Protein AF-V4Y1R9-F1 (afdb_monomer_lite)

Foldseek 3Di:
DDDDDDDDDPDDDDDDDDDPPPPPDPPQDKDKDKDKDWAFDDPPDQKDKDFFPQQVVQWDWDDADDRGTIITMGIDMSDGAQDKDKGWLGMKMWRLAAEPPGAKDWDAAEDDCSQWDDPPVPDPDPDPTFGKFKAWRVPRQTRYHSVSTDIFGHHNHNDDIGMTGIMIITHHYDPPDPDPPPPPDDD

Secondary structure (DSSP, 8-state):
-----S-S---------S--S--------EEEEEEEEEEE--TT-SEEEEE-SS-TTTEEEEPPPTTSEEEEEEEEEEEETT-EEEEEEEEEEEE--BSTTPPPEEE-B---GGG-S---TT-SSS-----EEEEETTT--B-BSGGG-EEE--BSSTT--EEEEEEEEEE-PPPP-----------

Sequence (187 aa):
MKRRALLAGVGLSTVGVGAAFGSGAFTTVSADRSVELEVKSDADARIGFEPGSGASQIIETTDGNGDAASVIKLTQSDLNEQAKTSFLNALTITNNGTGNSAPNVDLYIEDNDLLGGTWDSANSGEGTDDILDFQTNSDSASIVGSSNSISLNSGVTETTPETALISMSSSISKPAETKPRSRESRR

Structure (mmCIF, N/CA/C/O backbone):
data_AF-V4Y1R9-F1
#
_entry.id   AF-V4Y1R9-F1
#
loop_
_atom_site.group_PDB
_atom_site.id
_atom_site.type_symbol
_atom_site.label_atom_id
_atom_site.label_alt_id
_atom_site.label_comp_id
_atom_site.label_asym_id
_atom_site.label_entity_id
_atom_site.label_seq_id
_atom_site.pdbx_PDB_ins_code
_atom_site.Cartn_x
_atom_site.Cartn_y
_atom_site.Cartn_z
_atom_site.occupancy
_atom_site.B_iso_or_equiv
_atom_site.auth_seq_id
_atom_site.auth_comp_id
_atom_site.auth_asym_id
_atom_site.auth_atom_id
_atom_site.pdbx_PDB_model_num
ATOM 1 N N . MET A 1 1 ? -71.279 -8.788 65.621 1.00 39.81 1 MET A N 1
ATOM 2 C CA . MET A 1 1 ? -70.389 -9.931 65.927 1.00 39.81 1 MET A CA 1
ATOM 3 C C . MET A 1 1 ? -69.725 -10.395 64.634 1.00 39.81 1 MET A C 1
ATOM 5 O O . MET A 1 1 ? -70.449 -10.614 63.680 1.00 39.81 1 MET A O 1
ATOM 9 N N . LYS A 1 2 ? -68.378 -10.459 64.611 1.00 46.78 2 LYS A N 1
ATOM 10 C CA . LYS A 1 2 ? -67.506 -11.482 63.969 1.00 46.78 2 LYS A CA 1
ATOM 11 C C . LYS A 1 2 ? -68.156 -12.274 62.805 1.00 46.78 2 LYS A C 1
ATOM 13 O O . LYS A 1 2 ? -69.110 -12.989 63.058 1.00 46.78 2 LYS A O 1
ATOM 18 N N . ARG A 1 3 ? -67.656 -12.334 61.564 1.00 51.62 3 ARG A N 1
ATOM 19 C CA . ARG A 1 3 ? -66.276 -12.422 61.039 1.00 51.62 3 ARG A CA 1
ATOM 20 C C . ARG A 1 3 ? -66.349 -12.414 59.497 1.00 51.62 3 ARG A C 1
ATOM 22 O O . ARG A 1 3 ? -67.333 -12.912 58.963 1.00 51.62 3 ARG A O 1
ATOM 29 N N . ARG A 1 4 ? -65.231 -12.043 58.851 1.00 62.19 4 ARG A N 1
ATOM 30 C CA . ARG A 1 4 ? -64.873 -12.174 57.414 1.00 62.19 4 ARG A CA 1
ATOM 31 C C . ARG A 1 4 ? -64.988 -10.886 56.597 1.00 62.19 4 ARG A C 1
ATOM 33 O O . ARG A 1 4 ? -65.759 -10.794 55.654 1.00 62.19 4 ARG A O 1
ATOM 40 N N . ALA A 1 5 ? -64.128 -9.932 56.921 1.00 50.59 5 ALA A N 1
ATOM 41 C CA . ALA A 1 5 ? -63.609 -9.013 55.926 1.00 50.59 5 ALA A CA 1
ATOM 42 C C . ALA A 1 5 ? -62.117 -8.810 56.197 1.00 50.59 5 ALA A C 1
ATOM 44 O O . ALA A 1 5 ? -61.739 -8.554 57.337 1.00 50.59 5 ALA A O 1
ATOM 45 N N . LEU A 1 6 ? -61.349 -8.874 55.108 1.00 52.53 6 LEU A N 1
ATOM 46 C CA . LEU A 1 6 ? -60.152 -8.071 54.875 1.00 52.53 6 LEU A CA 1
ATOM 47 C C . LEU A 1 6 ? -58.845 -8.508 55.578 1.00 52.53 6 LEU A C 1
ATOM 49 O O . LEU A 1 6 ? -58.793 -8.690 56.787 1.00 52.53 6 LEU A O 1
ATOM 53 N N . LEU A 1 7 ? -57.774 -8.554 54.775 1.00 53.12 7 LEU A N 1
ATOM 54 C CA . LEU A 1 7 ? -56.346 -8.575 55.143 1.00 53.12 7 LEU A CA 1
ATOM 55 C C . LEU A 1 7 ? -55.711 -9.911 55.567 1.00 53.12 7 LEU A C 1
ATOM 57 O O . LEU A 1 7 ? -55.453 -10.158 56.739 1.00 53.12 7 LEU A O 1
ATOM 61 N N . ALA A 1 8 ? -55.293 -10.698 54.574 1.00 52.81 8 ALA A N 1
ATOM 62 C CA . ALA A 1 8 ? -54.092 -11.529 54.681 1.00 52.81 8 ALA A CA 1
ATOM 63 C C . ALA A 1 8 ? -53.496 -11.709 53.278 1.00 52.81 8 ALA A C 1
ATOM 65 O O . ALA A 1 8 ? -54.011 -12.492 52.486 1.00 52.81 8 ALA A O 1
ATOM 66 N N . GLY A 1 9 ? -52.455 -10.942 52.943 1.00 48.12 9 GLY A N 1
ATOM 67 C CA . GLY A 1 9 ? -51.719 -11.158 51.694 1.00 48.12 9 GLY A CA 1
ATOM 68 C C . GLY A 1 9 ? -50.892 -9.990 51.163 1.00 48.12 9 GLY A C 1
ATOM 69 O O . GLY A 1 9 ? -50.140 -10.194 50.222 1.00 48.12 9 GLY A O 1
ATOM 70 N N . VAL A 1 10 ? -50.971 -8.791 51.752 1.00 54.53 10 VAL A N 1
ATOM 71 C CA . VAL A 1 10 ? -49.979 -7.729 51.500 1.00 54.53 10 VAL A CA 1
ATOM 72 C C . VAL A 1 10 ? -48.863 -7.894 52.527 1.00 54.53 10 VAL A C 1
ATOM 74 O O . VAL A 1 10 ? -48.849 -7.259 53.579 1.00 54.53 10 VAL A O 1
ATOM 77 N N . GLY A 1 11 ? -47.979 -8.852 52.254 1.00 46.16 11 GLY A N 1
ATOM 78 C CA . GLY A 1 11 ? -46.733 -9.026 52.988 1.00 46.16 11 GLY A CA 1
ATOM 79 C C . GLY A 1 11 ? -45.725 -7.975 52.540 1.00 46.16 11 GLY A C 1
ATOM 80 O O . GLY A 1 11 ? -45.149 -8.078 51.463 1.00 46.16 11 GLY A O 1
ATOM 81 N N . LEU A 1 12 ? -45.533 -6.962 53.379 1.00 53.47 12 LEU A N 1
ATOM 82 C CA . LEU A 1 12 ? -44.406 -6.039 53.345 1.00 53.47 12 LEU A CA 1
ATOM 83 C C . LEU A 1 12 ? -43.094 -6.815 53.534 1.00 53.47 12 LEU A C 1
ATOM 85 O O . LEU A 1 12 ? -42.708 -7.113 54.661 1.00 53.47 12 LEU A O 1
ATOM 89 N N . SER A 1 13 ? -42.370 -7.074 52.448 1.00 51.50 13 SER A N 1
ATOM 90 C CA . SER A 1 13 ? -40.913 -7.214 52.498 1.00 51.50 13 SER A CA 1
ATOM 91 C C . SER A 1 13 ? -40.285 -6.102 51.668 1.00 51.50 13 SER A C 1
ATOM 93 O O . SER A 1 13 ? -40.094 -6.215 50.463 1.00 51.50 13 SER A O 1
ATOM 95 N N . THR A 1 14 ? -40.059 -4.996 52.375 1.00 56.66 14 THR A N 1
ATOM 96 C CA . THR A 1 14 ? -38.822 -4.207 52.363 1.00 56.66 14 THR A CA 1
ATOM 97 C C . THR A 1 14 ? -38.190 -3.891 51.007 1.00 56.66 14 THR A C 1
ATOM 99 O O . THR A 1 14 ? -37.521 -4.723 50.406 1.00 56.66 14 THR A O 1
ATOM 102 N N . VAL A 1 15 ? -38.317 -2.615 50.628 1.00 52.47 15 VAL A N 1
ATOM 103 C CA . VAL A 1 15 ? -37.261 -1.765 50.053 1.00 52.47 15 VAL A CA 1
ATOM 104 C C . VAL A 1 15 ? -35.915 -2.491 49.921 1.00 52.47 15 VAL A C 1
ATOM 106 O O . VAL A 1 15 ? -35.149 -2.592 50.877 1.00 52.47 15 VAL A O 1
ATOM 109 N N . GLY A 1 16 ? -35.646 -2.986 48.718 1.00 45.03 16 GLY A N 1
ATOM 110 C CA . GLY A 1 16 ? -34.354 -3.495 48.284 1.00 45.03 16 GLY A CA 1
ATOM 111 C C . GLY A 1 16 ? -33.964 -2.747 47.020 1.00 45.03 16 GLY A C 1
ATOM 112 O O . GLY A 1 16 ? -34.357 -3.144 45.934 1.00 45.03 16 GLY A O 1
ATOM 113 N N . VAL A 1 17 ? -33.311 -1.604 47.228 1.00 45.78 17 VAL A N 1
ATOM 114 C CA . VAL A 1 17 ? -32.266 -0.982 46.399 1.00 45.78 17 VAL A CA 1
ATOM 115 C C . VAL A 1 17 ? -32.351 -1.247 44.886 1.00 45.78 17 VAL A C 1
ATOM 117 O O . VAL A 1 17 ? -32.144 -2.358 44.410 1.00 45.78 17 VAL A O 1
ATOM 120 N N . GLY A 1 18 ? -32.604 -0.174 44.130 1.00 49.88 18 GLY A N 1
ATOM 121 C CA . GLY A 1 18 ? -32.543 -0.167 42.671 1.00 49.88 18 GLY A CA 1
ATOM 122 C C . GLY A 1 18 ? -31.187 -0.602 42.097 1.00 49.88 18 GLY A C 1
ATOM 123 O O . GLY A 1 18 ? -30.213 -0.756 42.824 1.00 49.88 18 GLY A O 1
ATOM 124 N N . ALA A 1 19 ? -31.158 -0.730 40.766 1.00 45.31 19 ALA A N 1
ATOM 125 C CA . ALA A 1 19 ? -30.024 -1.124 39.910 1.00 45.31 19 ALA A CA 1
ATOM 126 C C . ALA A 1 19 ? -29.977 -2.588 39.419 1.00 45.31 19 ALA A C 1
ATOM 128 O O . ALA A 1 19 ? -28.907 -3.096 39.110 1.00 45.31 19 ALA A O 1
ATOM 129 N N . ALA A 1 20 ? -31.123 -3.258 39.243 1.00 49.88 20 ALA A N 1
ATOM 130 C CA . ALA A 1 20 ? -31.177 -4.511 38.467 1.00 49.88 20 ALA A CA 1
ATOM 131 C C . ALA A 1 20 ? -31.472 -4.307 36.965 1.00 49.88 20 ALA A C 1
ATOM 133 O O . ALA A 1 20 ? -31.531 -5.274 36.213 1.00 49.88 20 ALA A O 1
ATOM 134 N N . PHE A 1 21 ? -31.604 -3.059 36.502 1.00 49.84 21 PHE A N 1
ATOM 135 C CA . PHE A 1 21 ? -31.320 -2.728 35.107 1.00 49.84 21 PHE A CA 1
ATOM 136 C C . PHE A 1 21 ? -29.832 -2.424 35.034 1.00 49.84 21 PHE A C 1
ATOM 138 O O . PHE A 1 21 ? -29.415 -1.269 35.076 1.00 49.84 21 PHE A O 1
ATOM 145 N N . GLY A 1 22 ? -29.031 -3.488 35.016 1.00 48.28 22 GLY A N 1
ATOM 146 C CA . GLY A 1 22 ? -27.652 -3.388 34.585 1.00 48.28 22 GLY A CA 1
ATOM 147 C C . GLY A 1 22 ? -27.678 -2.861 33.161 1.00 48.28 22 GLY A C 1
ATOM 148 O O . GLY A 1 22 ? -27.942 -3.607 32.222 1.00 48.28 22 GLY A O 1
ATOM 149 N N . SER A 1 23 ? -27.445 -1.561 33.014 1.00 55.16 23 SER A N 1
ATOM 150 C CA . SER A 1 23 ? -26.816 -0.993 31.838 1.00 55.16 23 SER A CA 1
ATOM 151 C C . SER A 1 23 ? -25.503 -1.753 31.665 1.00 55.16 23 SER A C 1
ATOM 153 O O . SER A 1 23 ? -24.480 -1.364 32.228 1.00 55.16 23 SER A O 1
ATOM 155 N N . GLY A 1 24 ? -25.568 -2.909 30.999 1.00 49.47 24 GLY A N 1
ATOM 156 C CA . GLY A 1 24 ? -24.407 -3.589 30.457 1.00 49.47 24 GLY A CA 1
ATOM 157 C C . GLY A 1 24 ? -23.759 -2.564 29.554 1.00 49.47 24 GLY A C 1
ATOM 158 O O . GLY A 1 24 ? -24.306 -2.229 28.507 1.00 49.47 24 GLY A O 1
ATOM 159 N N . ALA A 1 25 ? -22.729 -1.934 30.100 1.00 61.91 25 ALA A N 1
ATOM 160 C CA . ALA A 1 25 ? -22.097 -0.761 29.561 1.00 61.91 25 ALA A CA 1
ATOM 161 C C . ALA A 1 25 ? -21.809 -0.982 28.076 1.00 61.91 25 ALA A C 1
ATOM 163 O O . ALA A 1 25 ? -21.222 -1.998 27.705 1.00 61.91 25 ALA A O 1
ATOM 164 N N . PHE A 1 26 ? -22.174 -0.012 27.239 1.00 54.84 26 PHE A N 1
ATOM 165 C CA . PHE A 1 26 ? -21.430 0.216 26.010 1.00 54.84 26 PHE A CA 1
ATOM 166 C C . PHE A 1 26 ? -20.028 0.656 26.444 1.00 54.84 26 PHE A C 1
ATOM 168 O O . PHE A 1 26 ? -19.720 1.843 26.477 1.00 54.84 26 PHE A O 1
ATOM 175 N N . THR A 1 27 ? -19.198 -0.277 26.906 1.00 52.47 27 THR A N 1
ATOM 176 C CA . THR A 1 27 ? -17.758 -0.063 26.939 1.00 52.47 27 THR A CA 1
ATOM 177 C C . THR A 1 27 ? -17.342 -0.029 25.483 1.00 52.47 27 THR A C 1
ATOM 179 O O . THR A 1 27 ? -17.208 -1.067 24.846 1.00 52.47 27 THR A O 1
ATOM 182 N N . THR A 1 28 ? -17.249 1.179 24.933 1.00 51.00 28 THR A N 1
ATOM 183 C CA . THR A 1 28 ? -16.548 1.426 23.679 1.00 51.00 28 THR A CA 1
ATOM 184 C C . THR A 1 28 ? -15.082 1.167 23.971 1.00 51.00 28 THR A C 1
ATOM 186 O O . THR A 1 28 ? -14.427 1.981 24.623 1.00 51.00 28 THR A O 1
ATOM 189 N N . VAL A 1 29 ? -14.606 -0.010 23.595 1.00 55.34 29 VAL A N 1
ATOM 190 C CA . VAL A 1 29 ? -13.180 -0.286 23.572 1.00 55.34 29 VAL A CA 1
ATOM 191 C C . VAL A 1 29 ? -12.720 -0.036 22.144 1.00 55.34 29 VAL A C 1
ATOM 193 O O . VAL A 1 29 ? -13.349 -0.500 21.190 1.00 55.34 29 VAL A O 1
ATOM 196 N N . SER A 1 30 ? -11.699 0.802 22.024 1.00 60.34 30 SER A N 1
ATOM 197 C CA . SER A 1 30 ? -11.090 1.223 20.774 1.00 60.34 30 SER A CA 1
ATOM 198 C C . SER A 1 30 ? -9.718 0.585 20.621 1.00 60.34 30 SER A C 1
ATOM 200 O O . SER A 1 30 ? -8.999 0.404 21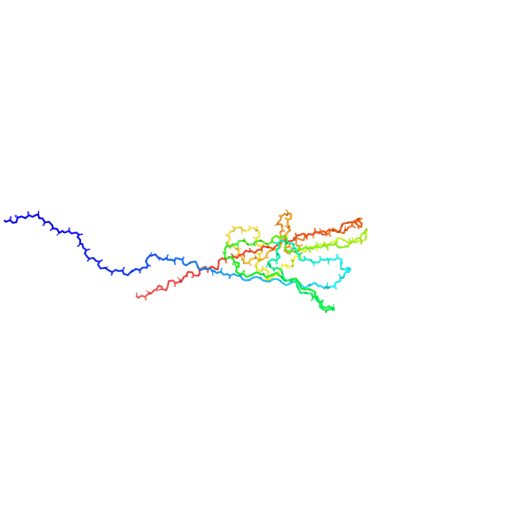.604 1.00 60.34 30 SER A O 1
ATOM 202 N N . ALA A 1 31 ? -9.346 0.275 19.381 1.00 66.81 31 ALA A N 1
ATOM 203 C CA . ALA A 1 31 ? -7.978 -0.081 19.032 1.00 66.81 31 ALA A CA 1
ATOM 204 C C . ALA A 1 31 ? -7.399 0.925 18.034 1.00 66.81 31 ALA A C 1
ATOM 206 O O . ALA A 1 31 ? -8.089 1.366 17.109 1.00 66.81 31 ALA A O 1
ATOM 207 N N . ASP A 1 32 ? -6.114 1.226 18.210 1.00 70.50 32 ASP A N 1
ATOM 208 C CA . ASP A 1 32 ? -5.331 2.073 17.315 1.00 70.50 32 ASP A CA 1
ATOM 209 C C . ASP A 1 32 ? -4.413 1.197 16.456 1.00 70.50 32 ASP A C 1
ATOM 211 O O . ASP A 1 32 ? -3.709 0.325 16.974 1.00 70.50 32 ASP A O 1
ATOM 215 N N . ARG A 1 33 ? -4.394 1.426 15.139 1.00 76.62 33 ARG A N 1
ATOM 216 C CA . ARG A 1 33 ? -3.474 0.761 14.202 1.00 76.62 33 ARG A CA 1
ATOM 217 C C . ARG A 1 33 ? -2.762 1.791 13.343 1.00 76.62 33 ARG A C 1
ATOM 219 O O . ARG A 1 33 ? -3.392 2.703 12.814 1.00 76.62 33 ARG A O 1
ATOM 226 N N . SER A 1 34 ? -1.450 1.618 13.206 1.00 75.38 34 SER A N 1
ATOM 227 C CA . SER A 1 34 ? -0.596 2.479 12.394 1.00 75.38 34 SER A CA 1
ATOM 228 C C . SER A 1 34 ? 0.362 1.632 11.568 1.00 75.38 34 SER A C 1
ATOM 230 O O . SER A 1 34 ? 1.023 0.749 12.110 1.00 75.38 34 SER A O 1
ATOM 232 N N . VAL A 1 35 ? 0.466 1.942 10.281 1.00 80.50 35 VAL A N 1
ATOM 233 C CA . VAL A 1 35 ? 1.484 1.411 9.368 1.00 80.50 35 VAL A CA 1
ATOM 234 C C . VAL A 1 35 ? 2.218 2.582 8.761 1.00 80.50 35 VAL A C 1
ATOM 236 O O . VAL A 1 35 ? 1.594 3.557 8.346 1.00 80.50 35 VAL A O 1
ATOM 239 N N . GLU A 1 36 ? 3.535 2.479 8.698 1.00 80.62 36 GLU A N 1
ATOM 240 C CA . GLU A 1 36 ? 4.391 3.484 8.088 1.00 80.62 36 GLU A CA 1
ATOM 241 C C . GLU A 1 36 ? 5.142 2.848 6.921 1.00 80.62 36 GLU A C 1
ATOM 243 O O . GLU A 1 36 ? 5.838 1.847 7.095 1.00 80.62 36 GLU A O 1
ATOM 248 N N . LEU A 1 37 ? 4.950 3.399 5.723 1.00 81.25 37 LEU A N 1
ATOM 249 C CA . LEU A 1 37 ? 5.649 2.990 4.514 1.00 81.25 37 LEU A CA 1
ATOM 250 C C . LEU A 1 37 ? 6.633 4.086 4.112 1.00 81.25 37 LEU A C 1
ATOM 252 O O . LEU A 1 37 ? 6.227 5.166 3.682 1.00 81.25 37 LEU A O 1
ATOM 256 N N . GLU A 1 38 ? 7.923 3.787 4.222 1.00 76.38 38 GLU A N 1
ATOM 257 C CA . GLU A 1 38 ? 8.993 4.654 3.734 1.00 76.38 38 GLU A CA 1
ATOM 258 C C . GLU A 1 38 ? 9.232 4.411 2.236 1.00 76.38 38 GLU A C 1
ATOM 260 O O . GLU A 1 38 ? 9.586 3.311 1.809 1.00 76.38 38 GLU A O 1
ATOM 265 N N . VAL A 1 39 ? 9.067 5.455 1.426 1.00 74.94 39 VAL A N 1
ATOM 266 C CA . VAL A 1 39 ? 9.227 5.439 -0.032 1.00 74.94 39 VAL A CA 1
ATOM 267 C C . VAL A 1 39 ? 10.309 6.436 -0.418 1.00 74.94 39 VAL A C 1
ATOM 269 O O . VAL A 1 39 ? 10.174 7.635 -0.202 1.00 74.94 39 VAL A O 1
ATOM 272 N N . LYS A 1 40 ? 11.408 5.982 -1.022 1.00 72.50 40 LYS A N 1
ATOM 273 C CA . LYS A 1 40 ? 12.420 6.921 -1.529 1.00 72.50 40 LYS A CA 1
ATOM 274 C C . LYS A 1 40 ? 11.856 7.721 -2.701 1.00 72.50 40 LYS A C 1
ATOM 276 O O . LYS A 1 40 ? 11.323 7.130 -3.635 1.00 72.50 40 LYS A O 1
ATOM 281 N N . SER A 1 41 ? 12.004 9.045 -2.645 1.00 64.56 41 SER A N 1
ATOM 282 C CA . SER A 1 41 ? 11.603 9.925 -3.741 1.00 64.56 41 SER A CA 1
ATOM 283 C C . SER A 1 41 ? 12.560 9.736 -4.918 1.00 64.56 41 SER A C 1
ATOM 285 O O . SER A 1 41 ? 13.725 10.127 -4.856 1.00 64.56 41 SER A O 1
ATOM 287 N N . ASP A 1 42 ? 12.079 9.075 -5.965 1.00 68.44 42 ASP A N 1
ATOM 288 C CA . ASP A 1 42 ? 12.785 8.878 -7.226 1.00 68.44 42 ASP A CA 1
ATOM 289 C C . ASP A 1 42 ? 11.762 9.000 -8.362 1.00 68.44 42 ASP A C 1
ATOM 291 O O . ASP A 1 42 ? 10.854 8.182 -8.500 1.00 68.44 42 ASP A O 1
ATOM 295 N N . ALA A 1 43 ? 11.878 10.071 -9.149 1.00 62.66 43 ALA A N 1
ATOM 296 C CA . ALA A 1 43 ? 10.951 10.362 -10.241 1.00 62.66 43 ALA A CA 1
ATOM 297 C C . ALA A 1 43 ? 11.028 9.325 -11.377 1.00 62.66 43 ALA A C 1
ATOM 299 O O . ALA A 1 43 ? 10.059 9.166 -12.116 1.00 62.66 43 ALA A O 1
ATOM 300 N N . ASP A 1 44 ? 12.146 8.599 -11.477 1.00 67.19 44 ASP A N 1
ATOM 301 C CA . ASP A 1 44 ? 12.364 7.511 -12.429 1.00 67.19 44 ASP A CA 1
ATOM 302 C C . ASP A 1 44 ? 12.206 6.132 -11.750 1.00 67.19 44 ASP A C 1
ATOM 304 O O . ASP A 1 44 ? 12.608 5.097 -12.299 1.00 67.19 44 ASP A O 1
ATOM 308 N N . ALA A 1 45 ? 11.601 6.092 -10.552 1.00 76.38 45 ALA A N 1
ATOM 309 C CA . ALA A 1 45 ? 11.373 4.860 -9.816 1.00 76.38 45 ALA A CA 1
ATOM 310 C C . ALA A 1 45 ? 10.545 3.878 -10.643 1.00 76.38 45 ALA A C 1
ATOM 312 O O . ALA A 1 45 ? 9.417 4.143 -11.073 1.00 76.38 45 ALA A O 1
ATOM 313 N N . ARG A 1 46 ? 11.089 2.671 -10.791 1.00 83.31 46 ARG A N 1
ATOM 314 C CA . ARG A 1 46 ? 10.410 1.585 -11.495 1.00 83.31 46 ARG A CA 1
ATOM 315 C C . ARG A 1 46 ? 9.138 1.127 -10.784 1.00 83.31 46 ARG A C 1
ATOM 317 O O . ARG A 1 46 ? 8.215 0.696 -11.462 1.00 83.31 46 ARG A O 1
ATOM 324 N N . ILE A 1 47 ? 9.086 1.217 -9.456 1.00 87.31 47 ILE A N 1
ATOM 325 C CA . ILE A 1 47 ? 7.873 0.972 -8.672 1.00 87.31 47 ILE A CA 1
ATOM 326 C C . ILE A 1 47 ? 7.484 2.270 -7.971 1.00 87.31 47 ILE A C 1
ATOM 328 O O . ILE A 1 47 ? 8.256 2.783 -7.165 1.00 87.31 47 ILE A O 1
ATOM 332 N N . GLY A 1 48 ? 6.297 2.782 -8.286 1.00 86.56 48 GLY A N 1
ATOM 333 C CA . GLY A 1 48 ? 5.694 3.929 -7.616 1.00 86.56 48 GLY A CA 1
ATOM 334 C C . GLY A 1 48 ? 4.710 3.484 -6.538 1.00 86.56 48 GLY A C 1
ATOM 335 O O . GLY A 1 48 ? 3.943 2.543 -6.752 1.00 86.56 48 GLY A O 1
ATOM 336 N N . PHE A 1 49 ? 4.722 4.183 -5.405 1.00 87.94 49 PHE A N 1
ATOM 337 C CA . PHE A 1 49 ? 3.767 4.020 -4.312 1.00 87.94 49 PHE A CA 1
ATOM 338 C C . PHE A 1 49 ? 3.043 5.341 -4.102 1.00 87.94 49 PHE A C 1
ATOM 340 O O . PHE A 1 49 ? 3.681 6.351 -3.825 1.00 87.94 49 PHE A O 1
ATOM 347 N N . GLU A 1 50 ? 1.721 5.320 -4.211 1.00 88.12 50 GLU A N 1
ATOM 348 C CA . GLU A 1 50 ? 0.886 6.512 -4.096 1.00 88.12 50 GLU A CA 1
ATOM 349 C C . GLU A 1 50 ? -0.318 6.238 -3.191 1.00 88.12 50 GLU A C 1
ATOM 351 O O . GLU A 1 50 ? -0.871 5.130 -3.222 1.00 88.12 50 GLU A O 1
ATOM 356 N N . PRO A 1 51 ? -0.791 7.233 -2.421 1.00 88.88 51 PRO A N 1
ATOM 357 C CA . PRO A 1 51 ? -2.066 7.142 -1.724 1.00 88.88 51 PRO A CA 1
ATOM 358 C C . PRO A 1 51 ? -3.186 6.705 -2.665 1.00 88.88 51 PRO A C 1
ATOM 360 O O . PRO A 1 51 ? -3.345 7.219 -3.775 1.00 88.88 51 PRO A O 1
ATOM 363 N N . GLY A 1 52 ? -3.995 5.752 -2.220 1.00 87.25 52 GLY A N 1
ATOM 364 C CA . GLY A 1 52 ? -5.206 5.385 -2.933 1.00 87.25 52 GLY A CA 1
ATOM 365 C C . GLY A 1 52 ? -6.347 6.373 -2.671 1.00 87.25 52 GLY A C 1
ATOM 366 O O . GLY A 1 52 ? -6.361 7.123 -1.694 1.00 87.25 52 GLY A O 1
ATOM 367 N N . SER A 1 53 ? -7.345 6.379 -3.555 1.00 88.94 53 SER A N 1
ATOM 368 C CA . SER A 1 53 ? -8.445 7.350 -3.504 1.00 88.94 53 SER A CA 1
ATOM 369 C C . SER A 1 53 ? -9.559 7.004 -2.509 1.00 88.94 53 SER A C 1
ATOM 371 O O . SER A 1 53 ? -10.476 7.802 -2.334 1.00 88.94 53 SER A O 1
ATOM 373 N N . GLY A 1 54 ? -9.562 5.798 -1.930 1.00 86.06 54 GLY A N 1
ATOM 374 C CA . GLY A 1 54 ? -10.697 5.294 -1.146 1.00 86.06 54 GLY A CA 1
ATOM 375 C C . GLY A 1 54 ? -10.513 5.332 0.371 1.00 86.06 54 GLY A C 1
ATOM 376 O O . GLY A 1 54 ? -11.482 5.116 1.098 1.00 86.06 54 GLY A O 1
ATOM 377 N N . ALA A 1 55 ? -9.307 5.640 0.854 1.00 86.62 55 ALA A N 1
ATOM 378 C CA . ALA A 1 55 ? -8.984 5.644 2.281 1.00 86.62 55 ALA A CA 1
ATOM 379 C C . ALA A 1 55 ? -8.343 6.960 2.753 1.00 86.62 55 ALA A C 1
ATOM 381 O O . ALA A 1 55 ? -7.561 6.974 3.699 1.00 86.62 55 ALA A O 1
ATOM 382 N N . SER A 1 56 ? -8.683 8.083 2.117 1.00 86.06 56 SER A N 1
ATOM 383 C CA . SER A 1 56 ? -8.087 9.395 2.412 1.00 86.06 56 SER A CA 1
ATOM 384 C C . SER A 1 56 ? -8.227 9.837 3.873 1.00 86.06 56 SER A C 1
ATOM 386 O O . SER A 1 56 ? -7.455 10.670 4.324 1.00 86.06 56 SER A O 1
ATOM 388 N N . GLN A 1 57 ? -9.203 9.308 4.619 1.00 83.56 57 GLN A N 1
ATOM 389 C CA . GLN A 1 57 ? -9.389 9.627 6.038 1.00 83.56 57 GLN A CA 1
ATOM 390 C C . GLN A 1 57 ? -8.354 8.985 6.975 1.00 83.56 57 GLN A C 1
ATOM 392 O O . GLN A 1 57 ? -8.282 9.389 8.129 1.00 83.56 57 GLN A O 1
ATOM 397 N N . ILE A 1 58 ? -7.594 7.995 6.496 1.00 82.75 58 ILE A N 1
ATOM 398 C CA . ILE A 1 58 ? -6.578 7.288 7.292 1.00 82.75 58 ILE A CA 1
ATOM 399 C C . ILE A 1 58 ? -5.164 7.448 6.742 1.00 82.75 58 ILE A C 1
ATOM 401 O O . ILE A 1 58 ? -4.227 6.944 7.351 1.00 82.75 58 ILE A O 1
ATOM 405 N N . ILE A 1 59 ? -5.004 8.087 5.579 1.00 86.44 59 ILE A N 1
ATOM 406 C CA . ILE A 1 59 ? -3.709 8.237 4.918 1.00 86.44 59 ILE A CA 1
ATOM 407 C C . ILE A 1 59 ? -3.157 9.629 5.190 1.00 86.44 59 ILE A C 1
ATOM 409 O O . ILE A 1 59 ? -3.776 10.634 4.844 1.00 86.44 59 ILE A O 1
ATOM 413 N N . GLU A 1 60 ? -1.951 9.671 5.733 1.00 86.62 60 GLU A N 1
ATOM 414 C CA . GLU A 1 60 ? -1.137 10.872 5.844 1.00 86.62 60 GLU A CA 1
ATOM 415 C C . GLU A 1 60 ? 0.113 10.693 4.981 1.00 86.62 60 GLU A C 1
ATOM 417 O O . GLU A 1 60 ? 0.813 9.686 5.091 1.00 86.62 60 GLU A O 1
ATOM 422 N N . THR A 1 61 ? 0.407 11.667 4.122 1.00 84.50 61 THR A N 1
ATOM 423 C CA . THR A 1 61 ? 1.651 11.704 3.347 1.00 84.50 61 THR A CA 1
ATOM 424 C C . THR A 1 61 ? 2.563 12.793 3.870 1.00 84.50 61 THR A C 1
ATOM 426 O O . THR A 1 61 ? 2.150 13.946 3.991 1.00 84.50 61 THR A O 1
ATOM 429 N N . THR A 1 62 ? 3.813 12.439 4.143 1.00 83.19 62 THR A N 1
ATOM 430 C CA . THR A 1 62 ? 4.870 13.410 4.430 1.00 83.19 62 THR A CA 1
ATOM 431 C C . THR A 1 62 ? 5.900 13.335 3.322 1.00 83.19 62 THR A C 1
ATOM 433 O O . THR A 1 62 ? 6.515 12.288 3.130 1.00 83.19 62 THR A O 1
ATOM 436 N N . ASP A 1 63 ? 6.09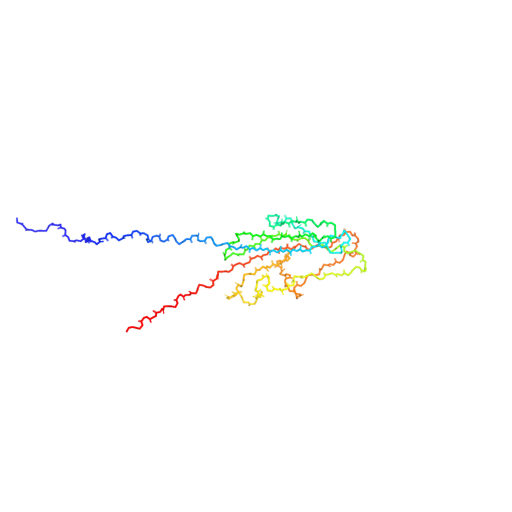0 14.433 2.598 1.00 78.62 63 ASP A N 1
ATOM 437 C CA . ASP A 1 63 ? 7.114 14.498 1.562 1.00 78.62 63 ASP A CA 1
ATOM 438 C C . ASP A 1 63 ? 8.509 14.514 2.190 1.00 78.62 63 ASP A C 1
ATOM 440 O O . ASP A 1 63 ? 8.784 15.257 3.139 1.00 78.62 63 ASP A O 1
ATOM 444 N N . GLY A 1 64 ? 9.407 13.701 1.639 1.00 67.62 64 GLY A N 1
ATOM 445 C CA . GLY A 1 64 ? 10.816 13.746 1.992 1.00 67.62 64 GLY A CA 1
ATOM 446 C C . GLY A 1 64 ? 11.473 15.023 1.461 1.00 67.62 64 GLY A C 1
ATOM 447 O O . GLY A 1 64 ? 11.363 15.361 0.283 1.00 67.62 64 GLY A O 1
ATOM 448 N N . ASN A 1 65 ? 12.195 15.749 2.316 1.00 66.69 65 ASN A N 1
ATOM 449 C CA . ASN A 1 65 ? 13.015 16.880 1.882 1.00 66.69 65 ASN A CA 1
ATOM 450 C C . ASN A 1 65 ? 14.381 16.387 1.361 1.00 66.69 65 ASN A C 1
ATOM 452 O O . ASN A 1 65 ? 15.175 15.837 2.125 1.00 66.69 65 ASN A O 1
ATOM 456 N N . GLY A 1 66 ? 14.698 16.654 0.090 1.00 67.69 66 GLY A N 1
ATOM 457 C CA . GLY A 1 66 ? 15.990 16.285 -0.508 1.00 67.69 66 GLY A CA 1
ATOM 458 C C . GLY A 1 66 ? 16.102 14.779 -0.761 1.00 67.69 66 GLY A C 1
ATOM 459 O O . GLY A 1 66 ? 15.264 14.227 -1.461 1.00 67.69 66 GLY A O 1
ATOM 460 N N . ASP A 1 67 ? 17.114 14.125 -0.183 1.00 62.50 67 ASP A N 1
ATOM 461 C CA . ASP A 1 67 ? 17.334 12.669 -0.300 1.00 62.50 67 ASP A CA 1
ATOM 462 C C . ASP A 1 67 ? 16.459 11.833 0.662 1.00 62.50 67 ASP A C 1
ATOM 464 O O . ASP A 1 67 ? 16.559 10.603 0.695 1.00 62.50 67 ASP A O 1
ATOM 468 N N . ALA A 1 68 ? 15.650 12.482 1.507 1.00 62.84 68 ALA A N 1
ATOM 469 C CA . ALA A 1 68 ? 14.781 11.791 2.453 1.00 62.84 68 ALA A CA 1
ATOM 470 C C . ALA A 1 68 ? 13.645 11.051 1.729 1.00 62.84 68 ALA A C 1
ATOM 472 O O . ALA A 1 68 ? 13.123 11.513 0.716 1.00 62.84 68 ALA A O 1
ATOM 473 N N . ALA A 1 69 ? 13.251 9.899 2.272 1.00 70.38 69 ALA A N 1
ATOM 474 C CA . ALA A 1 69 ? 12.084 9.170 1.798 1.00 70.38 69 ALA A CA 1
ATOM 475 C C . ALA A 1 69 ? 10.797 9.944 2.126 1.00 70.38 69 ALA A C 1
ATOM 477 O O . ALA A 1 69 ? 10.669 10.506 3.215 1.00 70.38 69 ALA A O 1
ATOM 478 N N . SER A 1 70 ? 9.853 9.955 1.189 1.00 76.88 70 SER A N 1
ATOM 479 C CA . SER A 1 70 ? 8.463 10.277 1.481 1.00 76.88 70 SER A CA 1
ATOM 480 C C . SER A 1 70 ? 7.845 9.144 2.291 1.00 76.88 70 SER A C 1
ATOM 482 O O . SER A 1 70 ? 8.175 7.975 2.104 1.00 76.88 70 SER A O 1
ATOM 484 N N . VAL A 1 71 ? 6.941 9.482 3.197 1.00 78.44 71 VAL A N 1
ATOM 485 C CA . VAL A 1 71 ? 6.285 8.515 4.074 1.00 78.44 71 VAL A CA 1
ATOM 486 C C . VAL A 1 71 ? 4.798 8.495 3.770 1.00 78.44 71 VAL A C 1
ATOM 488 O O . VAL A 1 71 ? 4.153 9.544 3.796 1.00 78.44 71 VAL A O 1
ATOM 491 N N . ILE A 1 72 ? 4.253 7.304 3.519 1.00 83.31 72 ILE A N 1
ATOM 492 C CA . ILE A 1 72 ? 2.809 7.057 3.493 1.00 83.31 72 ILE A CA 1
ATOM 493 C C . ILE A 1 72 ? 2.450 6.371 4.804 1.00 83.31 72 ILE A C 1
ATOM 495 O O . ILE A 1 72 ? 2.824 5.224 5.051 1.00 83.31 72 ILE A O 1
ATOM 499 N N . LYS A 1 73 ? 1.719 7.080 5.654 1.00 83.69 73 LYS A N 1
ATOM 500 C CA . LYS A 1 73 ? 1.281 6.580 6.947 1.00 83.69 73 LYS A CA 1
ATOM 501 C C . LYS A 1 73 ? -0.202 6.250 6.892 1.00 83.69 73 LYS A C 1
ATOM 503 O O . LYS A 1 73 ? -1.010 7.105 6.546 1.00 83.69 73 LYS A O 1
ATOM 508 N N . LEU A 1 74 ? -0.561 5.025 7.260 1.00 82.19 74 LEU A N 1
ATOM 509 C CA . LEU A 1 74 ? -1.945 4.592 7.421 1.00 82.19 74 LEU A CA 1
ATOM 510 C C . LEU A 1 74 ? -2.251 4.523 8.912 1.00 82.19 74 LEU A C 1
ATOM 512 O O . LEU A 1 74 ? -1.758 3.624 9.586 1.00 82.19 74 LEU A O 1
ATOM 516 N N . THR A 1 75 ? -3.029 5.468 9.434 1.00 81.12 75 THR A N 1
ATOM 517 C CA . THR A 1 75 ? -3.391 5.533 10.856 1.00 81.12 75 THR A CA 1
ATOM 518 C C . THR A 1 75 ? -4.896 5.521 11.016 1.00 81.12 75 THR A C 1
ATOM 520 O O . THR A 1 75 ? -5.590 6.343 10.425 1.00 81.12 75 THR A O 1
ATOM 523 N N . GLN A 1 76 ? -5.396 4.637 11.870 1.00 77.25 76 GLN A N 1
ATOM 524 C CA . GLN A 1 76 ? -6.774 4.698 12.325 1.00 77.25 76 GLN A CA 1
ATOM 525 C C . GLN A 1 76 ? -6.844 4.450 13.824 1.00 77.25 76 GLN A C 1
ATOM 527 O O . GLN A 1 76 ? -6.337 3.439 14.313 1.00 77.25 76 GLN A O 1
ATOM 532 N N . SER A 1 77 ? -7.521 5.362 14.517 1.00 78.25 77 SER A N 1
ATOM 533 C CA . SER A 1 77 ? -7.942 5.189 15.901 1.00 78.25 77 SER A CA 1
ATOM 534 C C . SER A 1 77 ? -9.385 4.717 15.979 1.00 78.25 77 SER A C 1
ATOM 536 O O . SER A 1 77 ? -10.145 4.794 15.008 1.00 78.25 77 SER A O 1
ATOM 538 N N . ASP A 1 78 ? -9.787 4.248 17.153 1.00 74.00 78 ASP A N 1
ATOM 539 C CA . ASP A 1 78 ? -11.199 3.984 17.440 1.00 74.00 78 ASP A CA 1
ATOM 540 C C . ASP A 1 78 ? -11.841 2.934 16.530 1.00 74.00 78 ASP A C 1
ATOM 542 O O . ASP A 1 78 ? -13.037 2.977 16.229 1.00 74.00 78 ASP A O 1
ATOM 546 N N . LEU A 1 79 ? -11.044 1.947 16.113 1.00 76.38 79 LEU A N 1
ATOM 547 C CA . LEU A 1 79 ? -11.582 0.750 15.488 1.00 76.38 79 LEU A CA 1
ATOM 548 C C . LEU A 1 79 ? -12.409 -0.031 16.513 1.00 76.38 79 LEU A C 1
ATOM 550 O O . LEU A 1 79 ? -11.969 -0.252 17.642 1.00 76.38 79 LEU A O 1
ATOM 554 N N . ASN A 1 80 ? -13.607 -0.453 16.104 1.00 71.94 80 ASN A N 1
ATOM 555 C CA . ASN A 1 80 ? -14.496 -1.250 16.943 1.00 71.94 80 ASN A CA 1
ATOM 556 C C . ASN A 1 80 ? -13.867 -2.620 17.243 1.00 71.94 80 ASN A C 1
ATOM 558 O O . ASN A 1 80 ? -13.474 -3.337 16.318 1.00 71.94 80 ASN A O 1
ATOM 562 N N . GLU A 1 81 ? -13.859 -3.028 18.512 1.00 70.94 81 GLU A N 1
ATOM 563 C CA . GLU A 1 81 ? -13.597 -4.425 18.867 1.00 70.94 81 GLU A CA 1
ATOM 564 C C . GLU A 1 81 ? -14.649 -5.364 18.256 1.00 70.94 81 GLU A C 1
ATOM 566 O O . GLU A 1 81 ? -15.817 -5.003 18.089 1.00 70.94 81 GLU A O 1
ATOM 571 N N . GLN A 1 82 ? -14.241 -6.598 17.944 1.00 73.75 82 GLN A N 1
ATOM 572 C CA . GLN A 1 82 ? -15.084 -7.627 17.322 1.00 73.75 82 GLN A CA 1
ATOM 573 C C . GLN A 1 82 ? -15.651 -7.225 15.952 1.00 73.75 82 GLN A C 1
ATOM 575 O O . GLN A 1 82 ? -16.672 -7.762 15.512 1.00 73.75 82 GLN A O 1
ATOM 580 N N . ALA A 1 83 ? -14.996 -6.289 15.266 1.00 74.06 83 ALA A N 1
ATOM 581 C CA . ALA A 1 83 ? -15.383 -5.846 13.940 1.00 74.06 83 ALA A CA 1
ATOM 582 C C . ALA A 1 83 ? -14.260 -6.074 12.929 1.00 74.06 83 ALA A C 1
ATOM 584 O O . ALA A 1 83 ? -13.072 -5.963 13.238 1.00 74.06 83 ALA A O 1
ATOM 585 N N . LYS A 1 84 ? -14.668 -6.343 11.686 1.00 79.56 84 LYS A N 1
ATOM 586 C CA . LYS A 1 84 ? -13.801 -6.223 10.517 1.00 79.56 84 LYS A CA 1
ATOM 587 C C . LYS A 1 84 ? -13.993 -4.827 9.938 1.00 79.56 84 LYS A C 1
ATOM 589 O O . LYS A 1 84 ? -15.103 -4.483 9.533 1.00 79.56 84 LYS A O 1
ATOM 594 N N . THR A 1 85 ? -12.925 -4.039 9.904 1.00 81.38 85 THR A N 1
ATOM 595 C CA . THR A 1 85 ? -12.924 -2.718 9.266 1.00 81.38 85 THR A CA 1
ATOM 596 C C . THR A 1 85 ? -12.067 -2.780 8.017 1.00 81.38 85 THR A C 1
ATOM 598 O O . THR A 1 85 ? -10.932 -3.246 8.074 1.00 81.38 85 THR A O 1
ATOM 601 N N . SER A 1 86 ? -12.604 -2.320 6.889 1.00 85.69 86 SER A N 1
ATOM 602 C CA . SER A 1 86 ? -11.899 -2.343 5.609 1.00 85.69 86 SER A CA 1
ATOM 603 C C . SER A 1 86 ? -11.861 -0.955 4.987 1.00 85.69 86 SER A C 1
ATOM 605 O O . SER A 1 86 ? -12.875 -0.260 4.914 1.00 85.69 86 SER A O 1
ATOM 607 N N . PHE A 1 87 ? -10.679 -0.584 4.516 1.00 87.88 87 PHE A N 1
ATOM 608 C CA . PHE A 1 87 ? -10.392 0.650 3.812 1.00 87.88 87 PHE A CA 1
ATOM 609 C C . PHE A 1 87 ? -10.053 0.301 2.372 1.00 87.88 87 PHE A C 1
ATOM 611 O O . PHE A 1 87 ? -8.981 -0.233 2.081 1.00 87.88 87 PHE A O 1
ATOM 618 N N . LEU A 1 88 ? -11.014 0.550 1.485 1.00 90.88 88 LEU A N 1
ATOM 619 C CA . LEU A 1 88 ? -10.895 0.192 0.079 1.00 90.88 88 LEU A CA 1
ATOM 620 C C . LEU A 1 88 ? -9.991 1.172 -0.657 1.00 90.88 88 LEU A C 1
ATOM 622 O O . LEU A 1 88 ? -10.020 2.361 -0.353 1.00 90.88 88 LEU A O 1
ATOM 626 N N . ASN A 1 89 ? -9.244 0.693 -1.658 1.00 90.69 89 ASN A N 1
ATOM 627 C CA . ASN A 1 89 ? -8.345 1.533 -2.465 1.00 90.69 89 ASN A CA 1
ATOM 628 C C . ASN A 1 89 ? -7.469 2.436 -1.573 1.00 90.69 89 ASN A C 1
ATOM 630 O O . ASN A 1 89 ? -7.483 3.657 -1.734 1.00 90.69 89 ASN A O 1
ATOM 634 N N . ALA A 1 90 ? -6.782 1.846 -0.592 1.00 90.06 90 ALA A N 1
ATOM 635 C CA . ALA A 1 90 ? -5.933 2.564 0.352 1.00 90.06 90 ALA A CA 1
ATOM 636 C C . ALA A 1 90 ? -4.552 2.887 -0.230 1.00 90.06 90 ALA A C 1
ATOM 638 O O . ALA A 1 90 ? -3.998 3.945 0.044 1.00 90.06 90 ALA A O 1
ATOM 639 N N . LEU A 1 91 ? -4.008 2.020 -1.078 1.00 90.56 91 LEU A N 1
ATOM 640 C CA . LEU A 1 91 ? -2.705 2.236 -1.699 1.00 90.56 91 LEU A CA 1
ATOM 641 C C . LEU A 1 91 ? -2.776 1.895 -3.186 1.00 90.56 91 LEU A C 1
ATOM 643 O O . LEU A 1 91 ? -3.423 0.925 -3.584 1.00 90.56 91 LEU A O 1
ATOM 647 N N . THR A 1 92 ? -2.108 2.708 -3.993 1.00 91.31 92 THR A N 1
ATOM 648 C CA . THR A 1 92 ? -1.917 2.496 -5.425 1.00 91.31 92 THR A CA 1
ATOM 649 C C . THR A 1 92 ? -0.449 2.171 -5.649 1.00 91.31 92 THR A C 1
ATOM 651 O O . THR A 1 92 ? 0.422 2.949 -5.266 1.00 91.31 92 THR A O 1
ATOM 654 N N . ILE A 1 93 ? -0.171 1.020 -6.255 1.00 90.75 93 ILE A N 1
ATOM 655 C CA . ILE A 1 93 ? 1.194 0.581 -6.554 1.00 90.75 93 ILE A CA 1
ATOM 656 C C . ILE A 1 93 ? 1.307 0.377 -8.052 1.00 90.75 93 ILE A C 1
ATOM 658 O O . ILE A 1 93 ? 0.519 -0.366 -8.634 1.00 90.75 93 ILE A O 1
ATOM 662 N N . THR A 1 94 ? 2.291 1.019 -8.670 1.00 89.56 94 THR A N 1
ATOM 663 C CA . THR A 1 94 ? 2.436 1.038 -10.127 1.00 89.56 94 THR A CA 1
ATOM 664 C C . THR A 1 94 ? 3.817 0.550 -10.534 1.00 89.56 94 THR A C 1
ATOM 666 O O . THR A 1 94 ? 4.823 1.045 -10.030 1.00 89.56 94 THR A O 1
ATOM 669 N N . ASN A 1 95 ? 3.878 -0.394 -11.475 1.00 89.19 95 ASN A N 1
ATOM 670 C CA . ASN A 1 95 ? 5.116 -0.746 -12.163 1.00 89.19 95 ASN A CA 1
ATOM 671 C C . ASN A 1 95 ? 5.282 0.158 -13.393 1.00 89.19 95 ASN A C 1
ATOM 673 O O . ASN A 1 95 ? 4.650 -0.046 -14.428 1.00 89.19 95 ASN A O 1
ATOM 677 N N . ASN A 1 96 ? 6.156 1.154 -13.264 1.00 86.62 96 ASN A N 1
ATOM 678 C CA . ASN A 1 96 ? 6.500 2.127 -14.301 1.00 86.62 96 ASN A CA 1
ATOM 679 C C . ASN A 1 96 ? 7.502 1.575 -15.332 1.00 86.62 96 ASN A C 1
ATOM 681 O O . ASN A 1 96 ? 7.908 2.294 -16.240 1.00 86.62 96 ASN A O 1
ATOM 685 N N . GLY A 1 97 ? 7.953 0.322 -15.199 1.00 83.50 97 GLY A N 1
ATOM 686 C CA . GLY A 1 97 ? 8.886 -0.280 -16.147 1.00 83.50 97 GLY A CA 1
ATOM 687 C C . GLY A 1 97 ? 8.256 -0.471 -17.528 1.00 83.50 97 GLY A C 1
ATOM 688 O O . GLY A 1 97 ? 7.263 -1.189 -17.657 1.00 83.50 97 GLY A O 1
ATOM 689 N N . THR A 1 98 ? 8.865 0.108 -18.565 1.00 79.31 98 THR A N 1
ATOM 690 C CA . THR A 1 98 ? 8.422 -0.022 -19.961 1.00 79.31 98 THR A CA 1
ATOM 691 C C . THR A 1 98 ? 9.447 -0.744 -20.843 1.00 79.31 98 THR A C 1
ATOM 693 O O . THR A 1 98 ? 10.653 -0.751 -20.580 1.00 79.31 98 THR A O 1
ATOM 696 N N . GLY A 1 99 ? 8.953 -1.375 -21.912 1.00 73.00 99 GLY A N 1
ATOM 697 C CA . GLY A 1 99 ? 9.768 -1.996 -22.957 1.00 73.00 99 GLY A CA 1
ATOM 698 C C . GLY A 1 99 ? 10.110 -3.470 -22.718 1.00 73.00 99 GLY A C 1
ATOM 699 O O . GLY A 1 99 ? 10.023 -3.999 -21.614 1.00 73.00 99 GLY A O 1
ATOM 700 N N . ASN A 1 100 ? 10.542 -4.152 -23.783 1.00 71.06 100 ASN A N 1
ATOM 701 C CA . ASN A 1 100 ? 10.695 -5.618 -23.825 1.00 71.06 100 ASN A CA 1
ATOM 702 C C . ASN A 1 100 ? 11.742 -6.198 -22.858 1.00 71.06 100 ASN A C 1
ATOM 704 O O . ASN A 1 100 ? 11.791 -7.412 -22.673 1.00 71.06 100 ASN A O 1
ATOM 708 N N . SER A 1 101 ? 12.600 -5.353 -22.290 1.00 76.06 101 SER A N 1
ATOM 709 C CA . SER A 1 101 ? 13.645 -5.754 -21.343 1.00 76.06 101 SER A CA 1
ATOM 710 C C . SER A 1 101 ? 13.283 -5.445 -19.891 1.00 76.06 101 SER A C 1
ATOM 712 O O . SER A 1 101 ? 14.035 -5.825 -18.995 1.00 76.06 101 SER A O 1
ATOM 714 N N . ALA A 1 102 ? 12.174 -4.743 -19.637 1.00 81.56 102 ALA 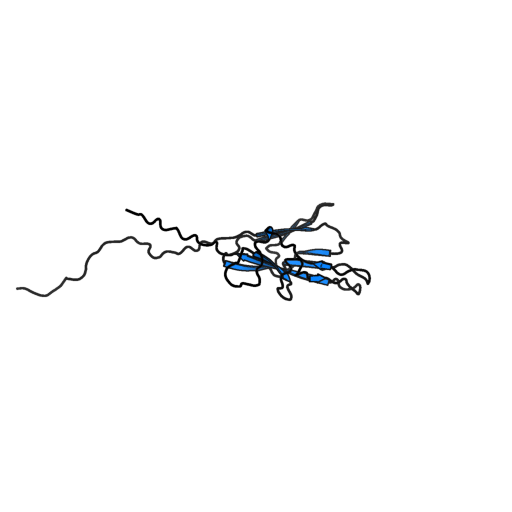A N 1
ATOM 715 C CA . ALA A 1 102 ? 11.734 -4.465 -18.281 1.00 81.56 102 ALA A CA 1
ATOM 716 C C . ALA A 1 102 ? 11.181 -5.758 -17.658 1.00 81.56 102 ALA A C 1
ATOM 718 O O . ALA A 1 102 ? 10.261 -6.351 -18.224 1.00 81.56 102 ALA A O 1
ATOM 719 N N . PRO A 1 103 ? 11.712 -6.219 -16.510 1.00 83.44 103 PRO A N 1
ATOM 720 C CA . PRO A 1 103 ? 11.199 -7.430 -15.883 1.00 83.44 103 PRO A CA 1
ATOM 721 C C . PRO A 1 103 ? 9.776 -7.219 -15.340 1.00 83.44 103 PRO A C 1
ATOM 723 O O . PRO A 1 103 ? 9.283 -6.092 -15.258 1.00 83.44 103 PRO A O 1
ATOM 726 N N . ASN A 1 104 ? 9.130 -8.291 -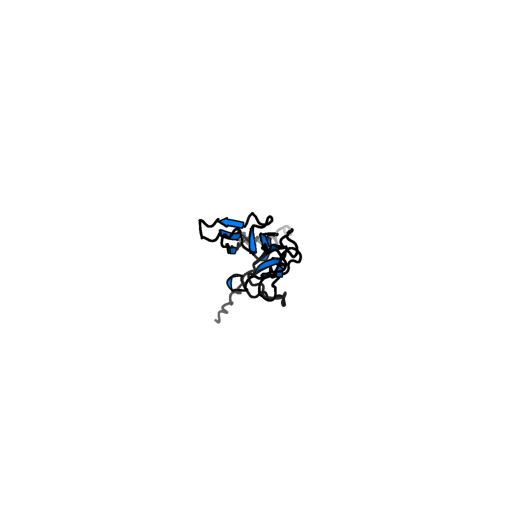14.906 1.00 87.44 104 ASN A N 1
ATOM 727 C CA . ASN A 1 104 ? 7.971 -8.187 -14.020 1.00 87.44 104 ASN A CA 1
ATOM 728 C C . ASN A 1 104 ? 8.455 -7.991 -12.575 1.00 87.44 104 ASN A C 1
ATOM 730 O O . ASN A 1 104 ? 9.647 -8.152 -12.290 1.00 87.44 104 ASN A O 1
ATOM 734 N N . VAL A 1 105 ? 7.563 -7.589 -11.674 1.00 88.81 105 VAL A N 1
ATOM 735 C CA . VAL A 1 105 ? 7.860 -7.482 -10.239 1.00 88.81 105 VAL A CA 1
ATOM 736 C C . VAL A 1 105 ? 6.797 -8.219 -9.455 1.00 88.81 105 VAL A C 1
ATOM 738 O O . VAL A 1 105 ? 5.619 -7.935 -9.621 1.00 88.81 105 VAL A O 1
ATOM 741 N N . ASP A 1 106 ? 7.224 -9.120 -8.581 1.00 90.56 106 ASP A N 1
ATOM 742 C CA . ASP A 1 106 ? 6.329 -9.750 -7.622 1.00 90.56 106 ASP A CA 1
ATOM 743 C C . ASP A 1 106 ? 6.285 -8.900 -6.351 1.00 90.56 106 ASP A C 1
ATOM 745 O O . ASP A 1 106 ? 7.317 -8.603 -5.746 1.00 90.56 106 ASP A O 1
ATOM 749 N N . LEU A 1 107 ? 5.084 -8.482 -5.970 1.00 89.81 107 LEU A N 1
ATOM 750 C CA . LEU A 1 107 ? 4.808 -7.651 -4.810 1.00 89.81 107 LEU A CA 1
ATOM 751 C C . LEU A 1 107 ? 4.143 -8.493 -3.723 1.00 89.81 107 LEU A C 1
ATOM 753 O O . LEU A 1 107 ? 3.121 -9.129 -3.968 1.00 89.81 107 LEU A O 1
ATOM 757 N N . TYR A 1 108 ? 4.684 -8.430 -2.513 1.00 90.25 108 TYR A N 1
ATOM 758 C CA . TYR A 1 108 ? 4.068 -8.958 -1.301 1.00 90.25 108 TYR A CA 1
ATOM 759 C C . TYR A 1 108 ? 4.473 -8.098 -0.105 1.00 90.25 108 TYR A C 1
ATOM 761 O O . TYR A 1 108 ? 5.447 -7.344 -0.169 1.00 90.25 108 TYR A O 1
ATOM 769 N N . ILE A 1 109 ? 3.736 -8.232 0.989 1.00 85.38 109 ILE A N 1
ATOM 770 C CA . ILE A 1 109 ? 4.108 -7.658 2.279 1.00 85.38 109 ILE A CA 1
ATOM 771 C C . ILE A 1 109 ? 4.769 -8.747 3.101 1.00 85.38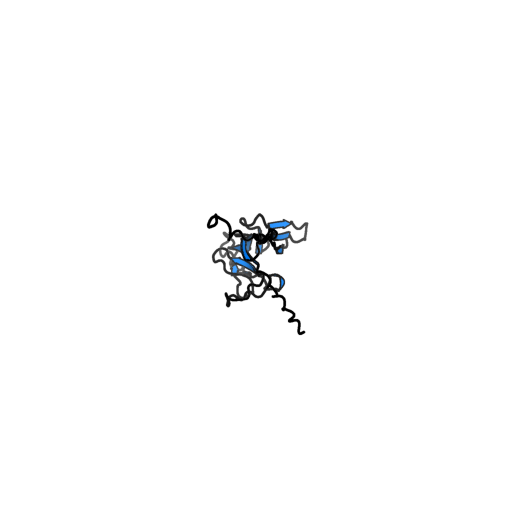 109 ILE A C 1
ATOM 773 O O . ILE A 1 109 ? 4.243 -9.852 3.210 1.00 85.38 109 ILE A O 1
ATOM 777 N N . GLU A 1 110 ? 5.945 -8.461 3.645 1.00 84.69 110 GLU A N 1
ATOM 778 C CA . GLU A 1 110 ? 6.637 -9.417 4.496 1.00 84.69 110 GLU A CA 1
ATOM 779 C C . GLU A 1 110 ? 5.805 -9.702 5.750 1.00 84.69 110 GLU A C 1
ATOM 781 O O . GLU A 1 110 ? 5.383 -8.785 6.454 1.00 84.69 110 GLU A O 1
ATOM 786 N N . ASP A 1 111 ? 5.552 -10.986 5.993 1.00 75.56 111 ASP A N 1
ATOM 787 C CA . ASP A 1 111 ? 4.853 -11.453 7.182 1.00 75.56 111 ASP A CA 1
ATOM 788 C C . ASP A 1 111 ? 5.797 -11.302 8.381 1.00 75.56 111 ASP A C 1
ATOM 790 O O . ASP A 1 111 ? 6.790 -12.024 8.509 1.00 75.56 111 ASP A O 1
ATOM 794 N N . ASN A 1 112 ? 5.541 -10.291 9.207 1.00 66.12 112 ASN A N 1
ATOM 795 C CA . ASN A 1 112 ? 6.270 -10.037 10.437 1.00 66.12 112 ASN A CA 1
ATOM 796 C C . ASN A 1 112 ? 5.292 -9.988 11.620 1.00 66.12 112 ASN A C 1
ATOM 798 O O . ASN A 1 112 ? 4.123 -9.638 11.466 1.00 66.12 112 ASN A O 1
ATOM 802 N N . ASP A 1 113 ? 5.788 -10.275 12.829 1.00 56.31 113 ASP A N 1
ATOM 803 C CA . ASP A 1 113 ? 4.992 -10.245 14.074 1.00 56.31 113 ASP A CA 1
ATOM 804 C C . ASP A 1 113 ? 4.271 -8.893 14.316 1.00 56.31 113 ASP A C 1
ATOM 806 O O . ASP A 1 113 ? 3.363 -8.806 15.143 1.00 56.31 113 ASP A O 1
ATOM 810 N N . LEU A 1 114 ? 4.657 -7.831 13.596 1.00 53.38 114 LEU A N 1
ATOM 811 C CA . LEU A 1 114 ? 4.103 -6.477 13.677 1.00 53.38 114 LEU A CA 1
ATOM 812 C C . LEU A 1 114 ? 2.742 -6.307 12.976 1.00 53.38 114 LEU A C 1
ATOM 814 O O . LEU A 1 114 ? 2.033 -5.353 13.297 1.00 53.38 114 LEU A O 1
ATOM 818 N N . LEU A 1 115 ? 2.347 -7.212 12.072 1.00 60.47 115 LEU A N 1
ATOM 819 C CA . LEU A 1 115 ? 1.019 -7.203 11.430 1.00 60.47 115 LEU A CA 1
ATOM 820 C C . LEU A 1 115 ? -0.065 -7.912 12.260 1.00 60.47 115 LEU A C 1
ATOM 822 O O . LEU A 1 115 ? -1.245 -7.858 11.913 1.00 60.47 115 LEU A O 1
ATOM 826 N N . GLY A 1 116 ? 0.317 -8.476 13.408 1.00 52.97 116 GLY A N 1
ATOM 827 C CA . GLY A 1 116 ? -0.586 -9.093 14.369 1.00 52.97 116 GLY A CA 1
ATOM 828 C C . GLY A 1 116 ? -0.989 -10.503 13.960 1.00 52.97 116 GLY A C 1
ATOM 829 O O . GLY A 1 116 ? -1.957 -10.676 13.238 1.00 52.97 116 GLY A O 1
ATOM 830 N N . GLY A 1 117 ? -0.284 -11.497 14.502 1.00 51.59 117 GLY A N 1
ATOM 831 C CA . GLY A 1 117 ? -0.689 -12.903 14.493 1.00 51.59 117 GLY A CA 1
ATOM 832 C C . GLY A 1 117 ? -0.592 -13.621 13.148 1.00 51.59 117 GLY A C 1
ATOM 833 O O . GLY A 1 117 ? -0.751 -13.053 12.073 1.00 51.59 117 GLY A O 1
ATOM 834 N N . THR A 1 118 ? -0.340 -14.927 13.216 1.00 42.81 118 THR A N 1
ATOM 835 C CA . THR A 1 118 ? -0.345 -15.801 12.042 1.00 42.81 118 THR A CA 1
ATOM 836 C C . THR A 1 118 ? -1.744 -15.811 11.423 1.00 42.81 118 THR A C 1
ATOM 838 O O . THR A 1 118 ? -2.702 -16.236 12.070 1.00 42.81 118 THR A O 1
ATOM 841 N N . TRP A 1 119 ? -1.867 -15.392 10.161 1.00 47.22 119 TRP A N 1
ATOM 842 C CA . TRP A 1 119 ? -3.075 -15.603 9.359 1.00 47.22 119 TRP A CA 1
ATOM 843 C C . TRP A 1 119 ? -3.280 -17.114 9.139 1.00 47.22 119 TRP A C 1
ATOM 845 O O . TRP A 1 119 ? -2.848 -17.684 8.136 1.00 47.22 119 TRP A O 1
ATOM 855 N N . ASP A 1 120 ? -3.916 -17.806 10.089 1.00 46.94 120 ASP A N 1
ATOM 856 C CA . ASP A 1 120 ? -4.377 -19.179 9.880 1.00 46.94 120 ASP A CA 1
ATOM 857 C C . ASP A 1 120 ? -5.679 -19.150 9.074 1.00 46.94 120 ASP A C 1
ATOM 859 O O . ASP A 1 120 ? -6.793 -19.198 9.599 1.00 46.94 120 ASP A O 1
ATOM 863 N N . SER A 1 121 ? -5.531 -19.086 7.753 1.00 45.53 121 SER A N 1
ATOM 864 C CA . SER A 1 121 ? -6.654 -19.172 6.819 1.00 45.53 121 SER A CA 1
ATOM 865 C C . SER A 1 121 ? -7.401 -20.520 6.885 1.00 45.53 121 SER A C 1
ATOM 867 O O . SER A 1 121 ? -8.420 -20.664 6.207 1.00 45.53 121 SER A O 1
ATOM 869 N N . ALA A 1 122 ? -6.913 -21.517 7.645 1.00 43.16 122 ALA A N 1
ATOM 870 C CA . ALA A 1 122 ? -7.440 -22.883 7.666 1.00 43.16 122 ALA A CA 1
ATOM 871 C C . ALA A 1 122 ? -8.386 -23.197 8.840 1.00 43.16 122 ALA A C 1
ATOM 873 O O . ALA A 1 122 ? -9.073 -24.219 8.788 1.00 43.16 122 ALA A O 1
ATOM 874 N N . ASN A 1 123 ? -8.496 -22.341 9.860 1.00 41.31 123 ASN A N 1
ATOM 875 C CA . ASN A 1 123 ? -9.426 -22.553 10.971 1.00 41.31 123 ASN A CA 1
ATOM 876 C C . ASN A 1 123 ? -10.254 -21.302 11.261 1.00 41.31 123 ASN A C 1
ATOM 878 O O . ASN A 1 123 ? -9.895 -20.451 12.068 1.00 41.31 123 ASN A O 1
ATOM 882 N N . SER A 1 124 ? -11.462 -21.263 10.700 1.00 44.47 124 SER A N 1
ATOM 883 C CA . SER A 1 124 ? -12.543 -20.335 11.065 1.00 44.47 124 SER A CA 1
ATOM 884 C C . SER A 1 124 ? -13.109 -20.586 12.480 1.00 44.47 124 SER A C 1
ATOM 886 O O . SER A 1 124 ? -14.316 -20.480 12.690 1.00 44.47 124 SER A O 1
ATOM 888 N N . GLY A 1 125 ? -12.270 -21.039 13.415 1.00 42.38 125 GLY A N 1
ATOM 889 C CA . GLY A 1 125 ? -12.670 -21.647 14.678 1.00 42.38 125 GLY A CA 1
ATOM 890 C C . GLY A 1 125 ? -12.371 -20.792 15.899 1.00 42.38 125 GLY A C 1
ATOM 891 O O . GLY A 1 125 ? -13.296 -20.363 16.568 1.00 42.38 125 GLY A O 1
ATOM 892 N N . GLU A 1 126 ? -11.105 -20.577 16.245 1.00 42.72 126 GLU A N 1
ATOM 893 C CA . GLU A 1 126 ? -10.751 -20.147 17.614 1.00 42.72 126 GLU A CA 1
ATOM 894 C C . GLU A 1 126 ? -9.397 -19.402 17.663 1.00 42.72 126 GLU A C 1
ATOM 896 O O . GLU A 1 126 ? -8.624 -19.554 18.604 1.00 42.72 126 GLU A O 1
ATOM 901 N N . GLY A 1 127 ? -9.073 -18.608 16.640 1.00 44.94 127 GLY A N 1
ATOM 902 C CA . GLY A 1 127 ? -7.788 -17.909 16.576 1.00 44.94 127 GLY A CA 1
ATOM 903 C C . GLY A 1 127 ? -7.831 -16.679 15.689 1.00 44.94 127 GLY A C 1
ATOM 904 O O . GLY A 1 127 ? -7.118 -16.616 14.699 1.00 44.94 127 GLY A O 1
ATOM 905 N N . THR A 1 128 ? -8.691 -15.710 15.995 1.00 46.25 128 THR A N 1
ATOM 906 C CA . THR A 1 128 ? -8.513 -14.373 15.422 1.00 46.25 128 THR A CA 1
ATOM 907 C C . THR A 1 128 ? -7.576 -13.630 16.350 1.00 46.25 128 THR A C 1
ATOM 909 O O . THR A 1 128 ? -8.021 -12.979 17.296 1.00 46.25 128 THR A O 1
ATOM 912 N N . ASP A 1 129 ? -6.278 -13.780 16.116 1.00 56.06 129 ASP A N 1
ATOM 913 C CA . ASP A 1 129 ? -5.374 -12.722 16.523 1.00 56.06 129 ASP A CA 1
ATOM 914 C C . ASP A 1 129 ? -5.795 -11.427 15.819 1.00 56.06 129 ASP A C 1
ATOM 916 O O . ASP A 1 129 ? -6.573 -11.387 14.860 1.00 56.06 129 ASP A O 1
ATOM 920 N N . ASP A 1 130 ? -5.316 -10.347 16.390 1.00 61.44 130 ASP A N 1
ATOM 921 C CA . ASP A 1 130 ? -5.611 -8.979 16.047 1.00 61.44 130 ASP A CA 1
ATOM 922 C C . ASP A 1 130 ? -4.948 -8.630 14.689 1.00 61.44 130 ASP A C 1
ATOM 924 O O . ASP A 1 130 ? -3.963 -7.896 14.655 1.00 61.44 130 ASP A O 1
ATOM 928 N N . ILE A 1 131 ? -5.440 -9.179 13.572 1.00 73.12 131 ILE A N 1
ATOM 929 C CA . ILE A 1 131 ? -4.728 -9.169 12.283 1.00 73.12 131 ILE A CA 1
ATOM 930 C C . ILE A 1 131 ? -4.991 -7.901 11.461 1.00 73.12 131 ILE A C 1
ATOM 932 O O . ILE A 1 131 ? -6.136 -7.500 11.222 1.00 73.12 131 ILE A O 1
ATOM 936 N N . LEU A 1 132 ? -3.901 -7.299 10.988 1.00 78.94 132 LEU A N 1
ATOM 937 C CA . LEU A 1 132 ? -3.866 -6.320 9.912 1.00 78.94 132 LEU A CA 1
ATOM 938 C C . LEU A 1 132 ? -3.479 -7.020 8.602 1.00 78.94 132 LEU A C 1
ATOM 940 O O . LEU A 1 132 ? -2.411 -7.611 8.492 1.00 78.94 132 LEU A O 1
ATOM 944 N N . ASP A 1 133 ? -4.333 -6.903 7.595 1.00 83.94 133 ASP A N 1
ATOM 945 C CA . ASP A 1 133 ? -4.175 -7.547 6.296 1.00 83.94 133 ASP A CA 1
ATOM 946 C C . ASP A 1 133 ? -4.226 -6.521 5.156 1.00 83.94 133 ASP A C 1
ATOM 948 O O . ASP A 1 133 ? -4.920 -5.501 5.227 1.00 83.94 133 ASP A O 1
ATOM 952 N N . PHE A 1 134 ? -3.509 -6.825 4.080 1.00 87.69 134 PHE A N 1
ATOM 953 C CA . PHE A 1 134 ? -3.477 -6.047 2.851 1.00 87.69 134 PHE A CA 1
ATOM 954 C C . PHE A 1 134 ? -3.931 -6.929 1.706 1.00 87.69 134 PHE A C 1
ATOM 956 O O . PHE A 1 134 ? -3.369 -7.996 1.475 1.00 87.69 134 PHE A O 1
ATOM 963 N N . GLN A 1 135 ? -4.950 -6.476 0.988 1.00 90.50 135 GLN A N 1
ATOM 964 C CA . GLN A 1 135 ? -5.647 -7.279 -0.006 1.00 90.50 135 GLN A CA 1
ATOM 965 C C . GLN A 1 135 ? -5.684 -6.579 -1.355 1.00 90.50 135 GLN A C 1
ATOM 967 O O . GLN A 1 135 ? -5.770 -5.354 -1.426 1.00 90.50 135 GLN A O 1
ATOM 972 N N . THR A 1 136 ? -5.691 -7.350 -2.437 1.00 90.81 136 THR A N 1
ATOM 973 C CA . THR A 1 136 ? -6.006 -6.814 -3.764 1.00 90.81 136 THR A CA 1
ATOM 974 C C . THR A 1 136 ? -7.477 -6.428 -3.859 1.00 90.81 136 THR A C 1
ATOM 976 O O . THR A 1 136 ? -8.352 -7.106 -3.323 1.00 90.81 136 THR A O 1
ATOM 979 N N . ASN A 1 137 ? -7.785 -5.357 -4.588 1.00 84.19 137 ASN A N 1
ATOM 980 C CA . ASN A 1 137 ? -9.172 -4.874 -4.659 1.00 84.19 137 ASN A CA 1
ATOM 981 C C . ASN A 1 137 ? -10.054 -5.669 -5.610 1.00 84.19 137 ASN A C 1
ATOM 983 O O . ASN A 1 137 ? -11.271 -5.670 -5.440 1.00 84.19 137 ASN A O 1
ATOM 987 N N . SER A 1 138 ? -9.454 -6.344 -6.588 1.00 78.81 138 SER A N 1
ATOM 988 C CA . SER A 1 138 ? -10.185 -7.168 -7.548 1.00 78.81 138 SER A CA 1
ATOM 989 C C . SER A 1 138 ? -10.811 -8.386 -6.870 1.00 78.81 138 SER A C 1
ATOM 991 O O . SER A 1 138 ? -11.999 -8.638 -7.053 1.00 78.81 138 SER A O 1
ATOM 993 N N . ASP A 1 139 ? -10.031 -9.077 -6.030 1.00 82.19 139 ASP A N 1
ATOM 994 C CA . ASP A 1 139 ? -10.393 -10.408 -5.530 1.00 82.19 139 ASP A CA 1
ATOM 995 C C . ASP A 1 139 ? -10.387 -10.509 -3.996 1.00 82.19 139 ASP A C 1
ATOM 997 O O . ASP A 1 139 ? -10.691 -11.568 -3.450 1.00 82.19 139 ASP A O 1
ATOM 1001 N N . SER A 1 140 ? -10.058 -9.424 -3.279 1.00 84.06 140 SER A N 1
ATOM 1002 C CA . SER A 1 140 ? -9.882 -9.425 -1.814 1.00 84.06 140 SER A CA 1
ATOM 1003 C C . SER A 1 140 ? -8.871 -10.481 -1.336 1.00 84.06 140 SER A C 1
ATOM 1005 O O . SER A 1 140 ? -8.970 -11.004 -0.226 1.00 84.06 140 SER A O 1
ATOM 1007 N N . ALA A 1 141 ? -7.904 -10.825 -2.192 1.00 86.38 141 ALA A N 1
ATOM 1008 C CA . ALA A 1 141 ? -6.859 -11.790 -1.886 1.00 86.38 141 ALA A CA 1
ATOM 1009 C C . ALA A 1 141 ? -5.754 -11.099 -1.086 1.00 86.38 141 ALA A C 1
ATOM 1011 O O . ALA A 1 141 ? -5.262 -10.055 -1.520 1.00 86.38 141 ALA A O 1
ATOM 1012 N N . SER A 1 142 ? -5.379 -11.669 0.062 1.00 87.94 142 SER A N 1
ATOM 1013 C CA . SER A 1 142 ? -4.253 -11.175 0.864 1.00 87.94 142 SER A CA 1
ATOM 1014 C C . SER A 1 142 ? -2.965 -11.210 0.043 1.00 87.94 142 SER A C 1
ATOM 1016 O O . SER A 1 142 ? -2.770 -12.133 -0.742 1.00 87.94 142 SER A O 1
ATOM 1018 N N . ILE A 1 143 ? -2.099 -10.216 0.241 1.00 89.62 143 ILE A N 1
ATOM 1019 C CA . ILE A 1 143 ? -0.731 -10.165 -0.296 1.00 89.62 143 ILE A CA 1
ATOM 1020 C C . ILE A 1 143 ? 0.326 -10.265 0.812 1.00 89.62 143 ILE A C 1
ATOM 1022 O O . ILE A 1 143 ? 1.501 -9.973 0.582 1.00 89.62 143 ILE A O 1
ATOM 1026 N N . VAL A 1 144 ? -0.083 -10.629 2.031 1.00 86.88 144 VAL A N 1
ATOM 1027 C CA . VAL A 1 144 ? 0.829 -10.830 3.162 1.00 86.88 144 VAL A CA 1
ATOM 1028 C C . VAL A 1 144 ? 1.497 -12.197 3.026 1.00 86.88 144 VAL A C 1
ATOM 1030 O O . VAL A 1 144 ? 0.834 -13.213 2.825 1.00 86.88 144 VAL A O 1
ATOM 1033 N N . GLY A 1 145 ? 2.822 -12.220 3.125 1.00 84.62 145 GLY A N 1
ATOM 1034 C CA . GLY A 1 145 ? 3.662 -13.390 2.902 1.00 84.62 145 GLY A CA 1
ATOM 1035 C C . GLY A 1 145 ? 4.032 -13.594 1.430 1.00 84.62 145 GLY A C 1
ATOM 1036 O O . GLY A 1 145 ? 3.228 -13.423 0.517 1.00 84.62 145 GLY A O 1
ATOM 1037 N N . SER A 1 146 ? 5.268 -14.033 1.185 1.00 84.00 146 SER A N 1
ATOM 1038 C CA . SER A 1 146 ? 5.823 -14.193 -0.171 1.00 84.00 146 SER A CA 1
ATOM 1039 C C . SER A 1 146 ? 5.093 -15.213 -1.047 1.00 84.00 146 SER A C 1
ATOM 1041 O O . SER A 1 146 ? 5.174 -15.134 -2.268 1.00 84.00 146 SER A O 1
ATOM 1043 N N . SER A 1 147 ? 4.362 -16.156 -0.446 1.00 88.19 147 SER A N 1
ATOM 1044 C CA . SER A 1 147 ? 3.541 -17.129 -1.187 1.00 88.19 147 SER A CA 1
ATOM 1045 C C . SER A 1 147 ? 2.280 -16.509 -1.796 1.00 88.19 147 SER A C 1
ATOM 1047 O O . SER A 1 147 ? 1.693 -17.100 -2.697 1.00 88.19 147 SER A O 1
ATOM 1049 N N . ASN A 1 148 ? 1.882 -15.333 -1.309 1.00 88.19 148 ASN A N 1
ATOM 1050 C CA . ASN A 1 148 ? 0.702 -14.592 -1.740 1.00 88.19 148 ASN A CA 1
ATOM 1051 C C . ASN A 1 148 ? 1.071 -13.406 -2.645 1.00 88.19 148 ASN A C 1
ATOM 1053 O O . ASN A 1 148 ? 0.291 -12.466 -2.798 1.00 88.19 148 ASN A O 1
ATOM 1057 N N . SER A 1 149 ? 2.281 -13.413 -3.212 1.00 90.12 149 SER A N 1
ATOM 1058 C CA . SER A 1 149 ? 2.732 -12.319 -4.057 1.00 90.12 149 SER A CA 1
ATOM 1059 C C . SER A 1 149 ? 1.863 -12.167 -5.304 1.00 90.12 149 SER A C 1
ATOM 1061 O O . SER A 1 149 ? 1.355 -13.136 -5.873 1.00 90.12 149 SER A O 1
ATOM 1063 N N . ILE A 1 150 ? 1.715 -10.922 -5.742 1.00 90.94 150 ILE A N 1
ATOM 1064 C CA . ILE A 1 150 ? 1.065 -10.582 -7.004 1.00 90.94 150 ILE A CA 1
ATOM 1065 C C . ILE A 1 150 ? 2.105 -10.081 -7.996 1.00 90.94 150 ILE A C 1
ATOM 1067 O O . ILE A 1 150 ? 2.978 -9.291 -7.640 1.00 90.94 150 ILE A O 1
ATOM 1071 N N . SER A 1 151 ? 2.013 -10.516 -9.249 1.00 89.69 151 SER A N 1
ATOM 1072 C CA . SER A 1 151 ? 2.910 -10.044 -10.303 1.00 89.69 151 SER A CA 1
ATOM 1073 C C . SER A 1 151 ? 2.370 -8.761 -10.929 1.00 89.69 151 SER A C 1
ATOM 1075 O O . SER A 1 151 ? 1.282 -8.754 -11.494 1.00 89.69 151 SER A O 1
ATOM 1077 N N . LEU A 1 152 ? 3.164 -7.696 -10.875 1.00 89.31 152 LEU A N 1
ATOM 1078 C CA . LEU A 1 152 ? 2.978 -6.470 -11.641 1.00 89.31 152 LEU A CA 1
ATOM 1079 C C . LEU A 1 152 ? 3.840 -6.563 -12.897 1.00 89.31 152 LEU A C 1
ATOM 1081 O O . LEU A 1 152 ? 5.077 -6.521 -12.824 1.00 89.31 152 LEU A O 1
ATOM 1085 N N . ASN A 1 153 ? 3.213 -6.705 -14.058 1.00 87.12 153 ASN A N 1
ATOM 1086 C CA . ASN A 1 153 ? 3.935 -6.803 -15.315 1.00 87.12 153 ASN A CA 1
ATOM 1087 C C . ASN A 1 153 ? 4.505 -5.446 -15.723 1.00 87.12 153 ASN A C 1
ATOM 1089 O O . ASN A 1 153 ? 3.981 -4.382 -15.390 1.00 87.12 153 ASN A O 1
ATOM 1093 N N . SER A 1 154 ? 5.612 -5.489 -16.458 1.00 81.19 154 SER A N 1
ATOM 1094 C CA . SER A 1 154 ? 6.071 -4.313 -17.184 1.00 81.19 154 SER A CA 1
ATOM 1095 C C . SER A 1 154 ? 5.146 -4.021 -18.365 1.00 81.19 154 SER A C 1
ATOM 1097 O O . SER A 1 154 ? 4.551 -4.919 -18.971 1.00 81.19 154 SER A O 1
ATOM 1099 N N . GLY A 1 155 ? 5.043 -2.746 -18.731 1.00 67.62 155 GLY A N 1
ATOM 1100 C CA . GLY A 1 155 ? 4.350 -2.347 -19.947 1.00 67.62 155 GLY A CA 1
ATOM 1101 C C . GLY A 1 155 ? 5.074 -2.912 -21.172 1.00 67.62 155 GLY A C 1
ATOM 1102 O O . GLY A 1 155 ? 6.096 -2.373 -21.596 1.00 67.62 155 GLY A O 1
ATOM 1103 N N . VAL A 1 156 ? 4.530 -3.979 -21.771 1.00 57.66 156 VAL A N 1
ATOM 1104 C CA . VAL A 1 156 ? 5.062 -4.605 -23.005 1.00 57.66 156 VAL A CA 1
ATOM 1105 C C . VAL A 1 156 ? 4.993 -3.639 -24.200 1.00 57.66 156 VAL A C 1
ATOM 1107 O O . VAL A 1 156 ? 5.714 -3.778 -25.184 1.00 57.66 156 VAL A O 1
ATOM 1110 N N . THR A 1 157 ? 4.136 -2.623 -24.095 1.00 55.59 157 THR A N 1
ATOM 1111 C CA . THR A 1 157 ? 4.023 -1.500 -25.027 1.00 55.59 157 THR A CA 1
ATOM 1112 C C . THR A 1 157 ? 3.915 -0.235 -24.180 1.00 55.59 157 THR A C 1
ATOM 1114 O O . THR A 1 157 ? 3.152 -0.224 -23.221 1.00 55.59 157 THR A O 1
ATOM 1117 N N . GLU A 1 158 ? 4.677 0.799 -24.527 1.00 54.25 158 GLU A N 1
ATOM 1118 C CA . GLU A 1 158 ? 4.902 2.095 -23.845 1.00 54.25 158 GLU A CA 1
ATOM 1119 C C . GLU A 1 158 ? 3.676 2.891 -23.324 1.00 54.25 158 GLU A C 1
ATOM 1121 O O . GLU A 1 158 ? 3.830 4.042 -22.937 1.00 54.25 158 GLU A O 1
ATOM 1126 N N . THR A 1 159 ? 2.445 2.371 -23.320 1.00 55.22 159 THR A N 1
ATOM 1127 C CA . THR A 1 159 ? 1.250 3.219 -23.170 1.00 55.22 159 THR A CA 1
ATOM 1128 C C . THR A 1 159 ? 0.439 3.045 -21.892 1.00 55.22 159 THR A C 1
ATOM 1130 O O . THR A 1 159 ? -0.369 3.926 -21.612 1.00 55.22 159 THR A O 1
ATOM 1133 N N . THR A 1 160 ? 0.624 1.986 -21.099 1.00 62.84 160 THR A N 1
ATOM 1134 C CA . THR A 1 160 ? -0.062 1.868 -19.797 1.00 62.84 160 THR A CA 1
ATOM 1135 C C . THR A 1 160 ? 0.785 1.077 -18.800 1.00 62.84 160 THR A C 1
ATOM 1137 O O . THR A 1 160 ? 0.966 -0.125 -19.017 1.00 62.84 160 THR A O 1
ATOM 1140 N N . PRO A 1 161 ? 1.301 1.702 -17.728 1.00 72.69 161 PRO A N 1
ATOM 1141 C CA . PRO A 1 161 ? 1.906 0.954 -16.632 1.00 72.69 161 PRO A CA 1
ATOM 1142 C C . PRO A 1 161 ? 0.853 0.061 -15.958 1.00 72.69 161 PRO A C 1
ATOM 1144 O O . PRO A 1 161 ? -0.341 0.374 -15.985 1.00 72.69 161 PRO A O 1
ATOM 1147 N N . GLU A 1 162 ? 1.279 -1.063 -15.380 1.00 86.44 162 GLU A N 1
ATOM 1148 C CA . GLU A 1 162 ? 0.375 -1.912 -14.601 1.00 86.44 162 GLU A CA 1
ATOM 1149 C C . GLU A 1 162 ? 0.261 -1.379 -13.175 1.00 86.44 162 GLU A C 1
ATOM 1151 O O . GLU A 1 162 ? 1.265 -1.078 -12.524 1.00 86.44 162 GLU A O 1
ATOM 1156 N N . THR A 1 163 ? -0.975 -1.284 -12.693 1.00 87.56 163 THR A N 1
ATOM 1157 C CA . THR A 1 163 ? -1.296 -0.738 -11.378 1.00 87.56 163 THR A CA 1
ATOM 1158 C C . THR A 1 163 ? -2.097 -1.749 -10.573 1.00 87.56 163 THR A C 1
ATOM 1160 O O . THR A 1 163 ? -3.139 -2.225 -11.024 1.00 87.56 163 THR A O 1
ATOM 1163 N N . ALA A 1 164 ? -1.652 -2.014 -9.347 1.00 89.12 164 ALA A N 1
ATOM 1164 C CA . ALA A 1 164 ? -2.439 -2.695 -8.333 1.00 89.12 164 ALA A CA 1
ATOM 1165 C C . ALA A 1 164 ? -3.047 -1.684 -7.361 1.00 89.12 164 ALA A C 1
ATOM 1167 O O . ALA A 1 164 ? -2.377 -0.776 -6.865 1.00 89.12 164 ALA A O 1
ATOM 1168 N N . LEU A 1 165 ? -4.329 -1.883 -7.063 1.00 90.88 165 LEU A N 1
ATOM 1169 C CA . LEU A 1 165 ? -5.022 -1.188 -5.988 1.00 90.88 165 LEU A CA 1
ATOM 1170 C C . LEU A 1 165 ? -5.113 -2.127 -4.789 1.00 90.88 165 LEU A C 1
ATOM 1172 O O . LEU A 1 165 ? -5.631 -3.243 -4.905 1.00 90.88 165 LEU A O 1
ATOM 1176 N N . ILE A 1 166 ? -4.621 -1.654 -3.650 1.00 91.31 166 ILE A N 1
ATOM 1177 C CA . ILE A 1 166 ? -4.548 -2.408 -2.403 1.00 91.31 166 ILE A CA 1
ATOM 1178 C C . ILE A 1 166 ? -5.545 -1.829 -1.399 1.00 91.31 166 ILE A C 1
ATOM 1180 O O . ILE A 1 166 ? -5.646 -0.611 -1.230 1.00 91.31 166 ILE A O 1
ATOM 1184 N N . SER A 1 167 ? -6.296 -2.702 -0.741 1.00 89.56 167 SER A N 1
ATOM 1185 C CA . SER A 1 167 ? -7.149 -2.408 0.408 1.00 89.56 167 SER A CA 1
ATOM 1186 C C . SER A 1 167 ? -6.449 -2.824 1.682 1.00 89.56 167 SER A C 1
ATOM 1188 O O . SER A 1 167 ? -5.704 -3.800 1.702 1.00 89.56 167 SER A O 1
ATOM 1190 N N . MET A 1 168 ? -6.765 -2.127 2.764 1.00 86.50 168 MET A N 1
ATOM 1191 C CA . MET A 1 168 ? -6.339 -2.510 4.102 1.00 86.50 168 MET A CA 1
ATOM 1192 C C . MET A 1 168 ? -7.539 -3.045 4.876 1.00 86.50 168 MET A C 1
ATOM 1194 O O . MET A 1 168 ? -8.617 -2.448 4.851 1.00 86.50 168 MET A O 1
ATOM 1198 N N . SER A 1 169 ? -7.369 -4.160 5.573 1.00 81.94 169 SER A N 1
ATOM 1199 C CA . SER A 1 169 ? -8.394 -4.757 6.418 1.00 81.94 169 SER A CA 1
ATOM 1200 C C . SER A 1 169 ? -7.832 -5.015 7.805 1.00 81.94 169 SER A C 1
ATOM 1202 O O . SER A 1 169 ? -6.760 -5.580 7.944 1.00 81.94 169 SER A O 1
ATOM 1204 N N . SER A 1 170 ? -8.584 -4.653 8.835 1.00 78.12 170 SER A N 1
ATOM 1205 C CA . SER A 1 170 ? -8.242 -4.933 10.227 1.00 78.12 170 SER A CA 1
ATOM 1206 C C . SER A 1 170 ? -9.346 -5.761 10.873 1.00 78.12 170 SER A C 1
ATOM 1208 O O . SER A 1 170 ? -10.532 -5.480 10.662 1.00 78.12 170 SER A O 1
ATOM 1210 N N . SER A 1 171 ? -8.962 -6.776 11.643 1.00 75.62 171 SER A N 1
ATOM 1211 C CA . SER A 1 171 ? -9.851 -7.531 12.526 1.00 75.62 171 SER A CA 1
ATOM 1212 C C . SER A 1 171 ? -9.339 -7.462 13.956 1.00 75.62 171 SER A C 1
ATOM 1214 O O . SER A 1 171 ? -8.190 -7.813 14.209 1.00 75.62 171 SER A O 1
ATOM 1216 N N . ILE A 1 172 ? -10.202 -7.041 14.880 1.00 69.38 172 ILE A N 1
ATOM 1217 C CA . ILE A 1 172 ? -9.874 -6.966 16.307 1.00 69.38 172 ILE A CA 1
ATOM 1218 C C . ILE A 1 172 ? -10.717 -7.982 17.063 1.00 69.38 172 ILE A C 1
ATOM 1220 O O . ILE A 1 172 ? -11.946 -7.994 16.941 1.00 69.38 172 ILE A O 1
ATOM 1224 N N . SER A 1 173 ? -10.065 -8.830 17.847 1.00 66.19 173 SER A N 1
ATOM 1225 C CA . SER A 1 173 ? -10.714 -9.869 18.641 1.00 66.19 173 SER A CA 1
ATOM 1226 C C . SER A 1 173 ? -10.856 -9.452 20.098 1.00 66.19 173 SER A C 1
ATOM 1228 O O . SER A 1 173 ? -10.046 -8.702 20.636 1.00 66.19 173 SER A O 1
ATOM 1230 N N . LYS A 1 174 ? -11.888 -9.961 20.780 1.00 61.03 174 LYS A N 1
ATOM 1231 C CA . LYS A 1 174 ? -12.050 -9.715 22.217 1.00 61.03 174 LYS A CA 1
ATOM 1232 C C . LYS A 1 174 ? -10.950 -10.480 22.973 1.00 61.03 174 LYS A C 1
ATOM 1234 O O . LYS A 1 174 ? -10.838 -11.693 22.776 1.00 61.03 174 LYS A O 1
ATOM 1239 N N . PRO A 1 175 ? -10.202 -9.852 23.899 1.00 54.00 175 PRO A N 1
ATOM 1240 C CA . PRO A 1 175 ? -9.270 -10.584 24.745 1.00 54.00 175 PRO A CA 1
ATOM 1241 C C . PRO A 1 175 ? -10.023 -11.638 25.567 1.00 54.00 175 PRO A C 1
ATOM 1243 O O . PRO A 1 175 ? -11.098 -11.373 26.118 1.00 54.00 175 PRO A O 1
ATOM 1246 N N . ALA A 1 176 ? -9.462 -12.849 25.645 1.00 48.78 176 ALA A N 1
ATOM 1247 C CA . ALA A 1 176 ? -10.080 -13.964 26.351 1.00 48.78 176 ALA A CA 1
ATOM 1248 C C . ALA A 1 176 ? -10.384 -13.574 27.806 1.00 48.78 176 ALA A C 1
ATOM 1250 O O . ALA A 1 176 ? -9.493 -13.255 28.596 1.00 48.78 176 ALA A O 1
ATOM 1251 N N . GLU A 1 177 ? -11.667 -13.600 28.165 1.00 47.78 177 GLU A N 1
ATOM 1252 C CA . GLU A 1 177 ? -12.129 -13.282 29.509 1.00 47.78 177 GLU A CA 1
ATOM 1253 C C . GLU A 1 177 ? -11.587 -14.351 30.468 1.00 47.78 177 GLU A C 1
ATOM 1255 O O . GLU A 1 177 ? -12.063 -15.490 30.508 1.00 47.78 177 GLU A O 1
ATOM 1260 N N . THR A 1 178 ? -10.536 -14.016 31.220 1.00 45.19 178 THR A N 1
ATOM 1261 C CA . THR A 1 178 ? -9.976 -14.919 32.228 1.00 45.19 178 THR A CA 1
ATOM 1262 C C . THR A 1 178 ? -11.002 -15.083 33.340 1.00 45.19 178 THR A C 1
ATOM 1264 O O . THR A 1 178 ? -11.108 -14.273 34.259 1.00 45.19 178 THR A O 1
ATOM 1267 N N . LYS A 1 179 ? -11.799 -16.153 33.246 1.00 48.50 179 LYS A N 1
ATOM 1268 C CA . LYS A 1 179 ? -12.786 -16.514 34.263 1.00 48.50 179 LYS A CA 1
ATOM 1269 C C . LYS A 1 179 ? -12.092 -16.505 35.633 1.00 48.50 179 LYS A C 1
ATOM 1271 O O . LYS A 1 179 ? -11.118 -17.249 35.807 1.00 48.50 179 LYS A O 1
ATOM 1276 N N . PRO A 1 180 ? -12.551 -15.703 36.612 1.00 45.28 180 PRO A N 1
ATOM 1277 C CA . PRO A 1 180 ? -11.919 -15.674 37.918 1.00 45.28 180 PRO A CA 1
ATOM 1278 C C . PRO A 1 180 ? -11.983 -17.084 38.498 1.00 45.28 180 PRO A C 1
ATOM 1280 O O . PRO A 1 180 ? -13.061 -17.667 38.644 1.00 45.28 180 PRO A O 1
ATOM 1283 N N . ARG A 1 181 ? -10.813 -17.665 38.791 1.00 49.59 181 ARG A N 1
ATOM 1284 C CA . ARG A 1 181 ? -10.736 -18.925 39.528 1.00 49.59 181 ARG A CA 1
ATOM 1285 C C . ARG A 1 181 ? -11.399 -18.676 40.875 1.00 49.59 181 ARG A C 1
ATOM 1287 O O . ARG A 1 181 ? -10.824 -18.008 41.732 1.00 49.59 181 ARG A O 1
ATOM 1294 N N . SER A 1 182 ? -12.617 -19.192 41.024 1.00 53.72 182 SER A N 1
ATOM 1295 C CA . SER A 1 182 ? -13.294 -19.352 42.304 1.00 53.72 182 SER A CA 1
ATOM 1296 C C . SER A 1 182 ? -12.281 -19.944 43.281 1.00 53.72 182 SER A C 1
ATOM 1298 O O . SER A 1 182 ? -11.893 -21.108 43.163 1.00 53.72 182 SER A O 1
ATOM 1300 N N . ARG A 1 183 ? -11.769 -19.116 44.196 1.00 50.94 183 ARG A N 1
ATOM 1301 C CA . ARG A 1 183 ? -11.033 -19.604 45.355 1.00 50.94 183 ARG A CA 1
ATOM 1302 C C . ARG A 1 183 ? -12.064 -20.294 46.226 1.00 50.94 183 ARG A C 1
ATOM 1304 O O . ARG A 1 183 ? -12.744 -19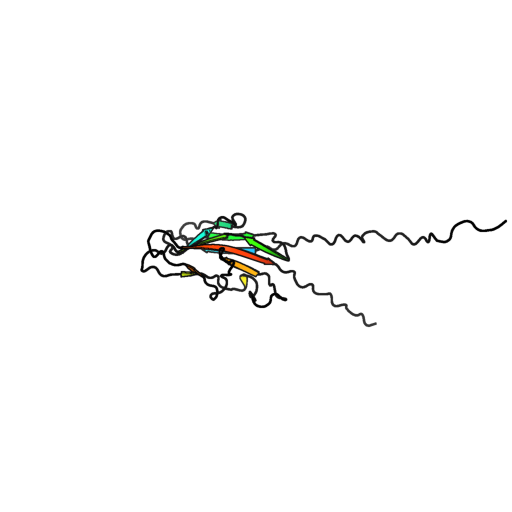.659 47.025 1.00 50.94 183 ARG A O 1
ATOM 1311 N N . GLU A 1 184 ? -12.187 -21.594 46.016 1.00 50.66 184 GLU A N 1
ATOM 1312 C CA . GLU A 1 184 ? -12.945 -22.484 46.872 1.00 50.66 184 GLU A CA 1
ATOM 1313 C C . GLU A 1 184 ? -12.325 -22.416 48.272 1.00 50.66 184 GLU A C 1
ATOM 1315 O O . GLU A 1 184 ? -11.238 -22.930 48.546 1.00 50.66 184 GLU A O 1
ATOM 1320 N N . SER A 1 185 ? -12.986 -21.650 49.139 1.00 55.59 185 SER A N 1
ATOM 1321 C CA . SER A 1 185 ? -12.669 -21.546 50.553 1.00 55.59 185 SER A CA 1
ATOM 1322 C C . SER A 1 185 ? -12.940 -22.908 51.183 1.00 55.59 185 SER A C 1
ATOM 1324 O O . SER A 1 185 ? -14.072 -23.227 51.532 1.00 55.59 185 SER A O 1
ATOM 1326 N N . ARG A 1 186 ? -11.891 -23.721 51.329 1.00 51.91 186 ARG A N 1
ATOM 1327 C CA . ARG A 1 186 ? -11.906 -24.840 52.271 1.00 51.91 186 ARG A CA 1
ATOM 1328 C C . ARG A 1 186 ? -11.933 -24.253 53.684 1.00 51.91 186 ARG A C 1
ATOM 1330 O O . ARG A 1 186 ? -10.938 -23.683 54.133 1.00 51.91 186 ARG A O 1
ATOM 1337 N N . ARG A 1 187 ? -13.090 -24.344 54.333 1.00 53.22 187 ARG A N 1
ATOM 1338 C CA . ARG A 1 187 ? -13.224 -24.383 55.791 1.00 53.22 187 ARG A CA 1
ATOM 1339 C C . ARG A 1 187 ? -13.539 -25.811 56.197 1.00 53.22 187 ARG A C 1
ATOM 1341 O O . ARG A 1 187 ? -14.271 -26.469 55.426 1.00 53.22 187 ARG A O 1
#

pLDDT: mean 70.52, std 16.12, range [39.81, 91.31]

Radius of gyration: 28.79 Å; chains: 1; bounding box: 88×42×91 Å